Protein AF-A0A2M7RW91-F1 (afdb_monomer)

Sequence (186 aa):
QCGAMRGHGAVNSRYAVETMIDRFAEKLNMDPCELRFKNFIDENTLTVGQYRVTSNGSVESLKKVMELSDWKNKYKKLPEGHGIGVACGFFISGSALPIHWNEYPQSVVHLKVDLDGRVLVTSGASDIGQGSDTMLAIIVAEVLGLSLDNIFVVAADTTLTPIDLGSYSSRVAFMAGNAAKMAAEN

Structure (mmCIF, N/CA/C/O backbone):
data_AF-A0A2M7RW91-F1
#
_entry.id   AF-A0A2M7RW91-F1
#
loop_
_atom_site.group_PDB
_atom_site.id
_atom_site.type_symbol
_atom_site.label_atom_id
_atom_site.label_alt_id
_atom_site.label_comp_id
_atom_site.label_asym_id
_atom_site.label_entity_id
_atom_site.label_seq_id
_atom_site.pdbx_PDB_ins_code
_atom_site.Cartn_x
_atom_site.Cartn_y
_atom_site.Cartn_z
_atom_site.occupancy
_atom_site.B_iso_or_equiv
_atom_site.auth_seq_id
_atom_site.auth_comp_id
_atom_site.auth_asym_id
_atom_site.auth_atom_id
_atom_site.pdbx_PDB_model_num
ATOM 1 N N . GLN A 1 1 ? 0.004 -27.628 6.906 1.00 47.56 1 GLN A N 1
ATOM 2 C CA . GLN A 1 1 ? 1.135 -26.858 6.345 1.00 47.56 1 GLN A CA 1
ATOM 3 C C . GLN A 1 1 ? 0.745 -25.385 6.415 1.00 47.56 1 GLN A C 1
ATOM 5 O O . GLN A 1 1 ? -0.387 -25.081 6.065 1.00 47.56 1 GLN A O 1
ATOM 10 N N . CYS A 1 2 ? 1.598 -24.510 6.950 1.00 90.75 2 CYS A N 1
ATOM 11 C CA . CYS A 1 2 ? 1.341 -23.062 7.039 1.00 90.75 2 CYS A CA 1
ATOM 12 C C . CYS A 1 2 ? 2.167 -22.318 5.977 1.00 90.75 2 CYS A C 1
ATOM 14 O O . CYS A 1 2 ? 3.147 -22.870 5.481 1.00 90.75 2 CYS A O 1
ATOM 16 N N . GLY A 1 3 ? 1.794 -21.078 5.644 1.00 95.00 3 GLY A N 1
ATOM 17 C CA . GLY A 1 3 ? 2.482 -20.273 4.631 1.00 95.00 3 GLY A CA 1
ATOM 18 C C . GLY A 1 3 ? 2.129 -18.785 4.696 1.00 95.00 3 GLY A C 1
ATOM 19 O O . GLY A 1 3 ? 1.623 -18.295 5.710 1.00 95.00 3 GLY A O 1
ATOM 20 N N . ALA A 1 4 ? 2.404 -18.060 3.611 1.00 94.75 4 ALA A N 1
ATOM 21 C CA . ALA A 1 4 ? 2.037 -16.656 3.494 1.00 94.75 4 ALA A CA 1
ATOM 22 C C . ALA A 1 4 ? 0.560 -16.468 3.123 1.00 94.75 4 ALA A C 1
ATOM 24 O O . ALA A 1 4 ? 0.057 -17.081 2.189 1.00 94.75 4 ALA A O 1
ATOM 25 N N . MET A 1 5 ? -0.122 -15.589 3.859 1.00 96.50 5 MET A N 1
ATOM 26 C CA . MET A 1 5 ? -1.489 -15.135 3.596 1.00 96.50 5 MET A CA 1
ATOM 27 C C . MET A 1 5 ? -1.543 -13.626 3.860 1.00 96.50 5 MET A C 1
ATOM 29 O O . MET A 1 5 ? -0.729 -13.113 4.631 1.00 96.50 5 MET A O 1
ATOM 33 N N . ARG A 1 6 ? -2.456 -12.904 3.198 1.00 97.00 6 ARG A N 1
ATOM 34 C CA . ARG A 1 6 ? -2.553 -11.435 3.258 1.00 97.00 6 ARG A CA 1
ATOM 35 C C . ARG A 1 6 ? -2.549 -10.930 4.712 1.00 97.00 6 ARG A C 1
ATOM 37 O O . ARG A 1 6 ? -3.376 -11.351 5.511 1.00 97.00 6 ARG A O 1
ATOM 44 N N . GLY A 1 7 ? -1.609 -10.034 5.036 1.00 95.62 7 GLY A N 1
ATOM 45 C CA . GLY A 1 7 ? -1.327 -9.608 6.418 1.00 95.62 7 GLY A CA 1
ATOM 46 C C . GLY A 1 7 ? -0.374 -10.544 7.177 1.00 95.62 7 GLY A C 1
ATOM 47 O O . GLY A 1 7 ? -0.490 -10.689 8.393 1.00 95.62 7 GLY A O 1
ATOM 48 N N . HIS A 1 8 ? 0.535 -11.206 6.455 1.00 95.81 8 HIS A N 1
ATOM 49 C CA . HIS A 1 8 ? 1.375 -12.313 6.916 1.00 95.81 8 HIS A CA 1
ATOM 50 C C . HIS A 1 8 ? 1.907 -12.146 8.348 1.00 95.81 8 HIS A C 1
ATOM 52 O O . HIS A 1 8 ? 2.668 -11.228 8.638 1.00 95.81 8 HIS A O 1
ATOM 58 N N . GLY A 1 9 ? 1.468 -13.032 9.249 1.00 94.12 9 GLY A N 1
ATOM 59 C CA . GLY A 1 9 ? 1.878 -13.066 10.660 1.00 94.12 9 GLY A CA 1
ATOM 60 C C . GLY A 1 9 ? 1.305 -11.956 11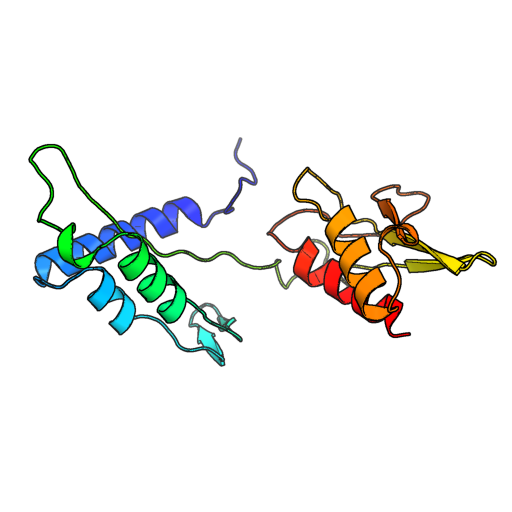.555 1.00 94.12 9 GLY A C 1
ATOM 61 O O . GLY A 1 9 ? 1.320 -12.099 12.775 1.00 94.12 9 GLY A O 1
ATOM 62 N N . ALA A 1 10 ? 0.757 -10.882 10.985 1.00 95.00 10 ALA A N 1
ATOM 63 C CA . ALA A 1 10 ? 0.317 -9.701 11.727 1.00 95.00 10 ALA A CA 1
ATOM 64 C C . ALA A 1 10 ? -1.178 -9.705 12.087 1.00 95.00 10 ALA A C 1
ATOM 66 O O . ALA A 1 10 ? -1.572 -9.040 13.042 1.00 95.00 10 ALA A O 1
ATOM 67 N N . VAL A 1 11 ? -2.023 -10.437 11.350 1.00 97.25 11 VAL A N 1
ATOM 68 C CA . VAL A 1 11 ? -3.490 -10.363 11.524 1.00 97.25 11 VAL A CA 1
ATOM 69 C C . VAL A 1 11 ? -3.930 -10.799 12.924 1.00 97.25 11 VAL A C 1
ATOM 71 O O . VAL A 1 11 ? -4.627 -10.058 13.614 1.00 97.25 11 VAL A O 1
ATOM 74 N N . ASN A 1 12 ? -3.497 -11.981 13.370 1.00 96.50 12 ASN A N 1
ATOM 75 C CA . ASN A 1 12 ? -3.964 -12.562 14.632 1.00 96.50 12 ASN A CA 1
ATOM 76 C C . ASN A 1 12 ? -3.479 -11.766 15.850 1.00 96.50 12 ASN A C 1
ATOM 78 O O . ASN A 1 12 ? -4.238 -11.539 16.792 1.00 96.50 12 ASN A O 1
ATOM 82 N N . SER A 1 13 ? -2.223 -11.313 15.825 1.00 96.06 13 SER A N 1
ATOM 83 C CA . SER A 1 13 ? -1.660 -10.482 16.890 1.00 96.06 13 SER A CA 1
ATOM 84 C C . SER A 1 13 ? -2.327 -9.110 16.929 1.00 96.06 13 SER A C 1
ATOM 86 O O . SER A 1 13 ? -2.680 -8.638 18.009 1.00 96.06 13 SER A O 1
ATOM 88 N N . ARG A 1 14 ? -2.591 -8.499 15.766 1.00 97.31 14 ARG A N 1
ATOM 89 C CA . ARG A 1 14 ? -3.322 -7.232 15.697 1.00 97.31 14 ARG A CA 1
ATOM 90 C C . ARG A 1 14 ? -4.747 -7.363 16.232 1.00 97.31 14 ARG A C 1
ATOM 92 O O . ARG A 1 14 ? -5.153 -6.524 17.028 1.00 97.31 14 ARG A O 1
ATOM 99 N N . TYR A 1 15 ? -5.473 -8.419 15.866 1.00 97.81 15 TYR A N 1
ATOM 100 C CA . TYR A 1 15 ? -6.808 -8.694 16.408 1.00 97.81 15 TYR A CA 1
ATOM 101 C C . TYR A 1 15 ? -6.802 -8.769 17.942 1.00 97.81 15 TYR A C 1
ATOM 103 O O . TYR A 1 15 ? -7.620 -8.122 18.602 1.00 97.81 15 TYR A O 1
ATOM 111 N N . ALA A 1 16 ? -5.854 -9.518 18.514 1.00 98.00 16 ALA A N 1
ATOM 112 C CA . ALA A 1 16 ? -5.733 -9.650 19.961 1.00 98.00 16 ALA A CA 1
ATOM 113 C C . ALA A 1 16 ? -5.455 -8.295 20.637 1.00 98.00 16 ALA A C 1
ATOM 115 O O . ALA A 1 16 ? -6.104 -7.960 21.626 1.00 98.00 16 ALA A O 1
ATOM 116 N N . VAL A 1 17 ? -4.533 -7.498 20.084 1.00 97.12 17 VAL A N 1
ATOM 117 C CA . VAL A 1 17 ? -4.191 -6.166 20.611 1.00 97.12 17 VAL A CA 1
ATOM 118 C C . VAL A 1 17 ? -5.376 -5.204 20.539 1.00 97.12 17 VAL A C 1
ATOM 120 O O . VAL A 1 17 ? -5.714 -4.602 21.555 1.00 97.12 17 VAL A O 1
ATOM 123 N N . GLU A 1 18 ? -6.048 -5.085 19.393 1.00 98.06 18 GLU A N 1
ATOM 124 C CA . GLU A 1 18 ? -7.182 -4.158 19.240 1.00 98.06 18 GLU A CA 1
ATOM 125 C C . GLU A 1 18 ? -8.355 -4.532 20.155 1.00 98.06 18 GLU A C 1
ATOM 127 O O . GLU A 1 18 ? -8.952 -3.659 20.781 1.00 98.06 18 GLU A O 1
ATOM 132 N N . THR A 1 19 ? -8.619 -5.831 20.334 1.00 98.00 19 THR A N 1
ATOM 133 C CA . THR A 1 19 ? -9.647 -6.301 21.277 1.00 98.00 19 THR A CA 1
ATOM 134 C C . THR A 1 19 ? -9.301 -5.929 22.723 1.00 98.00 19 THR A C 1
ATOM 136 O O . THR A 1 19 ? -10.182 -5.589 23.513 1.00 98.00 19 THR A O 1
ATOM 139 N N . MET A 1 20 ? -8.019 -5.991 23.105 1.00 98.00 20 MET A N 1
ATOM 140 C CA . MET A 1 20 ? -7.580 -5.563 24.437 1.00 98.00 20 MET A CA 1
ATOM 141 C C . MET A 1 20 ? -7.718 -4.052 24.628 1.00 98.00 20 MET A C 1
ATOM 143 O O . MET A 1 20 ? -8.164 -3.631 25.693 1.00 98.00 20 MET A O 1
ATOM 147 N N . ILE A 1 21 ? -7.389 -3.249 23.611 1.00 97.94 21 ILE A N 1
ATOM 148 C CA . ILE A 1 21 ? -7.566 -1.789 23.643 1.00 97.94 21 ILE A CA 1
ATOM 149 C C . ILE A 1 21 ? -9.031 -1.437 23.919 1.00 97.94 21 ILE A C 1
ATOM 151 O O . ILE A 1 21 ? -9.300 -0.642 24.818 1.00 97.94 21 ILE A O 1
ATOM 155 N N . ASP A 1 22 ? -9.979 -2.076 23.233 1.00 97.81 22 ASP A N 1
ATOM 156 C CA . ASP A 1 22 ? -11.407 -1.816 23.450 1.00 97.81 22 ASP A CA 1
ATOM 157 C C . ASP A 1 22 ? -11.861 -2.220 24.864 1.00 97.81 22 ASP A C 1
ATOM 159 O O . ASP A 1 22 ? -12.576 -1.468 25.530 1.00 97.81 22 ASP A O 1
ATOM 163 N N . ARG A 1 23 ? -11.372 -3.355 25.386 1.00 98.12 23 ARG A N 1
ATOM 164 C CA . ARG A 1 23 ? -11.632 -3.774 26.778 1.00 98.12 23 ARG A CA 1
ATOM 165 C C . ARG A 1 23 ? -11.058 -2.794 27.802 1.00 98.12 23 ARG A C 1
ATOM 167 O O . ARG A 1 23 ? -11.647 -2.603 28.867 1.00 98.12 23 ARG A O 1
ATOM 174 N N . PHE A 1 24 ? -9.905 -2.189 27.523 1.00 98.19 24 PHE A N 1
ATOM 175 C CA . PHE A 1 24 ? -9.343 -1.152 28.386 1.00 98.19 24 PHE A CA 1
ATOM 176 C C . PHE A 1 24 ? -10.162 0.133 28.322 1.00 98.19 24 PHE A C 1
ATOM 178 O O . PHE A 1 24 ? -10.449 0.701 29.372 1.00 98.19 24 PHE A O 1
ATOM 185 N N . ALA A 1 25 ? -10.593 0.555 27.131 1.00 98.12 25 ALA A N 1
ATOM 186 C CA . ALA A 1 25 ? -11.463 1.715 26.970 1.00 98.12 25 ALA A CA 1
ATOM 187 C C . ALA A 1 25 ? -12.765 1.557 27.773 1.00 98.12 25 ALA A C 1
ATOM 189 O O . ALA A 1 25 ? -13.153 2.468 28.502 1.00 98.12 25 ALA A O 1
ATOM 190 N N . GLU A 1 26 ? -13.383 0.372 27.736 1.00 96.81 26 GLU A N 1
ATOM 191 C CA . GLU A 1 26 ? -14.574 0.062 28.531 1.00 96.81 26 GLU A CA 1
ATOM 192 C C . GLU A 1 26 ? -14.315 0.166 30.041 1.00 96.81 26 GLU A C 1
ATOM 194 O O . GLU A 1 26 ? -15.038 0.877 30.738 1.00 96.81 26 GLU A O 1
ATOM 199 N N . LYS A 1 27 ? -13.254 -0.480 30.546 1.00 98.06 27 LYS A N 1
ATOM 200 C CA . LYS A 1 27 ? -12.892 -0.430 31.974 1.00 98.06 27 LYS A CA 1
ATOM 201 C C . LYS A 1 27 ? -12.551 0.977 32.463 1.00 98.06 27 LYS A C 1
ATOM 203 O O . LYS A 1 27 ? -12.778 1.284 33.628 1.00 98.06 27 LYS A O 1
ATOM 208 N N . LEU A 1 28 ? -11.997 1.814 31.588 1.00 98.00 28 LEU A N 1
ATOM 209 C CA . LEU A 1 28 ? -11.662 3.209 31.872 1.00 98.00 28 LEU A CA 1
ATOM 210 C C . LEU A 1 28 ? -12.842 4.168 31.649 1.00 98.00 28 LEU A C 1
ATOM 212 O O . LEU A 1 28 ? -12.685 5.365 31.878 1.00 98.00 28 LEU A O 1
ATOM 216 N N . ASN A 1 29 ? -13.997 3.670 31.192 1.00 96.81 29 ASN A N 1
ATOM 217 C CA . ASN A 1 29 ? -15.137 4.475 30.752 1.00 96.81 29 ASN A CA 1
ATOM 218 C C . ASN A 1 29 ? -14.735 5.585 29.753 1.00 96.81 29 ASN A C 1
ATOM 220 O O . ASN A 1 29 ? -15.179 6.728 29.851 1.00 96.81 29 ASN A O 1
ATOM 224 N N . MET A 1 30 ? -13.861 5.238 28.807 1.00 97.56 30 MET A N 1
ATOM 225 C CA . MET A 1 30 ? -13.335 6.117 27.761 1.00 97.56 30 MET A CA 1
ATOM 226 C C . MET A 1 30 ? -13.861 5.674 26.394 1.00 97.56 30 MET A C 1
ATOM 228 O O . MET A 1 30 ? -14.102 4.486 26.162 1.00 97.56 30 MET A O 1
ATOM 232 N N . ASP A 1 31 ? -14.031 6.615 25.466 1.00 98.00 31 ASP A N 1
ATOM 233 C CA . ASP A 1 31 ? -14.305 6.263 24.075 1.00 98.00 31 ASP A CA 1
ATOM 234 C C . ASP A 1 31 ? -13.084 5.519 23.473 1.00 98.00 31 ASP A C 1
ATOM 236 O O . ASP A 1 31 ? -11.937 5.941 23.662 1.00 98.00 31 ASP A O 1
ATOM 240 N N . PRO A 1 32 ? -13.277 4.391 22.766 1.00 98.06 32 PRO A N 1
ATOM 241 C CA . PRO A 1 32 ? -12.169 3.597 22.237 1.00 98.06 32 PRO A CA 1
ATOM 242 C C . PRO A 1 32 ? -11.379 4.323 21.135 1.00 98.06 32 PRO A C 1
ATOM 244 O O . PRO A 1 32 ? -10.203 4.011 20.928 1.00 98.06 32 PRO A O 1
ATOM 247 N N . CYS A 1 33 ? -11.968 5.306 20.447 1.00 98.31 33 CYS A N 1
ATOM 248 C CA . CYS A 1 33 ? -11.240 6.194 19.542 1.00 98.31 33 CYS A CA 1
ATOM 249 C C . CYS A 1 33 ? -10.378 7.186 20.330 1.00 98.31 33 CYS A C 1
ATOM 251 O O . CYS A 1 33 ? -9.222 7.401 19.973 1.00 98.31 33 CYS A O 1
ATOM 253 N N . GLU A 1 34 ? -10.894 7.750 21.428 1.00 97.88 34 GLU A N 1
ATOM 254 C CA . GLU A 1 34 ? -10.114 8.633 22.312 1.00 97.88 34 GLU A CA 1
ATOM 255 C C . GLU A 1 34 ? -8.892 7.926 22.898 1.00 97.88 34 GLU A C 1
ATOM 257 O O . GLU A 1 34 ? -7.799 8.497 22.915 1.00 97.88 34 GLU A O 1
ATOM 262 N N . LEU A 1 35 ? -9.045 6.667 23.322 1.00 98.12 35 LEU A N 1
ATOM 263 C CA . LEU A 1 35 ? -7.916 5.882 23.811 1.00 98.12 35 LEU A CA 1
ATOM 264 C C . LEU A 1 35 ? -6.852 5.686 22.720 1.00 98.12 35 LEU A C 1
ATOM 266 O O . LEU A 1 35 ? -5.662 5.802 23.006 1.00 98.12 35 LEU A O 1
ATOM 270 N N . ARG A 1 36 ? -7.254 5.451 21.465 1.00 97.94 36 ARG A N 1
ATOM 271 C CA . ARG A 1 36 ? -6.322 5.345 20.331 1.00 97.94 36 ARG A CA 1
ATOM 272 C C . ARG A 1 36 ? -5.628 6.670 20.029 1.00 97.94 36 ARG A C 1
ATOM 274 O O . ARG A 1 36 ? -4.410 6.676 19.896 1.00 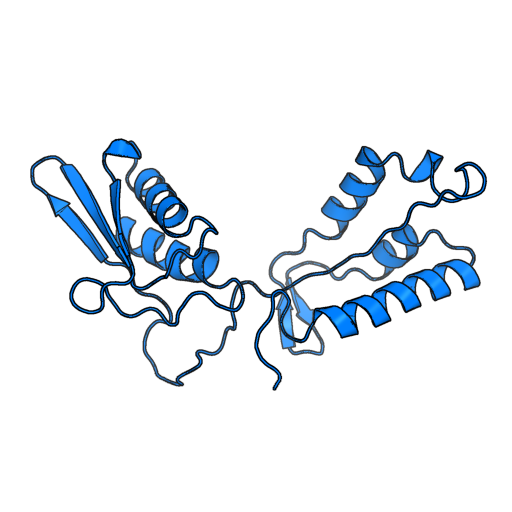97.94 36 ARG A O 1
ATOM 281 N N . PHE A 1 37 ? -6.351 7.794 20.024 1.00 98.00 37 PHE A N 1
ATOM 282 C CA . PHE A 1 37 ? -5.745 9.117 19.826 1.00 98.00 37 PHE A CA 1
ATOM 283 C C . PHE A 1 37 ? -4.667 9.437 20.865 1.00 98.00 37 PHE A C 1
ATOM 285 O O . PHE A 1 37 ? -3.663 10.048 20.520 1.00 98.00 37 PHE A O 1
ATOM 292 N N . LYS A 1 38 ? -4.835 8.986 22.113 1.00 97.00 38 LYS A N 1
ATOM 293 C CA . LYS A 1 38 ? -3.825 9.158 23.171 1.00 97.00 38 LYS A CA 1
ATOM 294 C C . LYS A 1 38 ? -2.578 8.282 23.005 1.00 97.00 38 LYS A C 1
ATOM 296 O O . LYS A 1 38 ? -1.599 8.523 23.701 1.00 97.00 38 LYS A O 1
ATOM 301 N N . ASN A 1 39 ? -2.624 7.255 22.155 1.00 96.19 39 ASN A N 1
ATOM 302 C CA . ASN A 1 39 ? -1.569 6.243 22.021 1.00 96.19 39 ASN A CA 1
ATOM 303 C C . ASN A 1 39 ? -0.976 6.145 20.609 1.00 96.19 39 ASN A C 1
ATOM 305 O O . ASN A 1 39 ? -0.059 5.350 20.391 1.00 96.19 39 ASN A O 1
ATOM 309 N N . PHE A 1 40 ? -1.487 6.901 19.636 1.00 96.25 40 PHE A N 1
ATOM 310 C CA . PHE A 1 40 ? -0.836 6.986 18.336 1.00 96.25 40 PHE A CA 1
ATOM 311 C C . PHE A 1 40 ? 0.534 7.649 18.465 1.00 96.25 40 PHE A C 1
ATOM 313 O O . PHE A 1 40 ? 0.737 8.548 19.275 1.00 96.25 40 PHE A O 1
ATOM 320 N N . ILE A 1 41 ? 1.469 7.160 17.655 1.00 95.38 41 ILE A N 1
ATOM 321 C CA . ILE A 1 41 ? 2.796 7.751 17.501 1.00 95.38 41 ILE A CA 1
ATOM 322 C C . ILE A 1 41 ? 2.769 8.784 16.381 1.00 95.38 41 ILE A C 1
ATOM 324 O O . ILE A 1 41 ? 1.997 8.644 15.430 1.00 95.38 41 ILE A O 1
ATOM 328 N N . ASP A 1 42 ? 3.657 9.762 16.452 1.00 95.06 42 ASP A N 1
ATOM 329 C CA . ASP A 1 42 ? 3.832 10.732 15.379 1.00 95.06 42 ASP A CA 1
ATOM 330 C C . ASP A 1 42 ? 4.627 10.137 14.206 1.00 95.06 42 ASP A C 1
ATOM 332 O O . ASP A 1 42 ? 5.258 9.074 14.299 1.00 95.06 42 ASP A O 1
ATOM 336 N N . GLU A 1 43 ? 4.606 10.834 13.074 1.00 95.06 43 GLU A N 1
ATOM 337 C CA . GLU A 1 43 ? 5.562 10.594 11.996 1.00 95.06 43 GLU A CA 1
ATOM 338 C C . GLU A 1 43 ? 7.009 10.840 12.453 1.00 95.06 43 GLU A C 1
ATOM 340 O O . GLU A 1 43 ? 7.271 11.448 13.487 1.00 95.06 43 GLU A O 1
ATOM 345 N N . ASN A 1 44 ? 7.972 10.347 11.676 1.00 96.44 44 ASN A N 1
ATOM 346 C CA . ASN A 1 44 ? 9.404 10.421 11.984 1.00 96.44 44 ASN A CA 1
ATOM 347 C C . ASN A 1 44 ? 9.799 9.767 13.327 1.00 96.44 44 ASN A C 1
ATOM 349 O O . ASN A 1 44 ? 10.822 10.105 13.922 1.00 96.44 44 ASN A O 1
ATOM 353 N N . THR A 1 45 ? 9.025 8.772 13.770 1.00 96.94 45 THR A N 1
ATOM 354 C CA . THR A 1 45 ? 9.272 8.001 14.995 1.00 96.94 45 THR A CA 1
ATOM 355 C C . THR A 1 45 ? 10.076 6.731 14.706 1.00 96.94 45 THR A C 1
ATOM 357 O O . THR A 1 45 ? 9.743 5.948 13.811 1.00 96.94 45 THR A O 1
ATOM 360 N N . LEU A 1 46 ? 11.100 6.466 15.523 1.00 96.75 46 LEU A N 1
ATOM 361 C CA . LEU A 1 46 ? 11.741 5.153 15.616 1.00 96.75 46 LEU A CA 1
ATOM 362 C C . LEU A 1 46 ? 11.047 4.329 16.704 1.00 96.75 46 LEU A C 1
ATOM 364 O O . LEU A 1 46 ? 11.093 4.665 17.885 1.00 96.75 46 LEU A O 1
ATOM 368 N N . THR A 1 47 ? 10.385 3.246 16.307 1.00 95.50 47 THR A N 1
ATOM 369 C CA . THR A 1 47 ? 9.689 2.366 17.257 1.00 95.50 47 THR A CA 1
ATOM 370 C C . THR A 1 47 ? 10.671 1.485 18.033 1.00 95.50 47 THR A C 1
ATOM 372 O O . THR A 1 47 ? 11.781 1.216 17.578 1.00 95.50 47 THR A O 1
ATOM 375 N N . VAL A 1 48 ? 10.231 0.933 19.168 1.00 94.94 48 VAL A N 1
ATOM 376 C CA . VAL A 1 48 ? 11.004 -0.068 19.933 1.00 94.94 48 VAL A CA 1
ATOM 377 C C . VAL A 1 48 ? 11.372 -1.284 19.068 1.00 94.94 48 VAL A C 1
ATOM 379 O O . VAL A 1 48 ? 12.454 -1.846 19.212 1.00 94.94 48 VAL A O 1
ATOM 382 N N . GLY A 1 49 ? 10.505 -1.644 18.114 1.00 90.56 49 GLY A N 1
ATOM 383 C CA . GLY A 1 49 ? 10.749 -2.693 17.119 1.00 90.56 49 GLY A CA 1
ATOM 384 C C . GLY A 1 49 ? 11.669 -2.282 15.964 1.00 90.56 49 GLY A C 1
ATOM 385 O O . GLY A 1 49 ? 11.720 -2.995 14.970 1.00 90.56 49 GLY A O 1
ATOM 386 N N . GLN A 1 50 ? 12.355 -1.139 16.066 1.00 93.75 50 GLN A N 1
ATOM 387 C CA . GLN A 1 50 ? 13.295 -0.598 15.076 1.00 93.75 50 GLN A CA 1
ATOM 388 C C . GLN A 1 50 ? 12.678 -0.240 13.713 1.00 93.75 50 GLN A C 1
ATOM 390 O O . GLN A 1 50 ? 13.395 0.027 12.750 1.00 93.75 50 GLN A O 1
ATOM 395 N N . TYR A 1 51 ? 11.348 -0.155 13.616 1.00 92.88 51 TYR A N 1
ATOM 396 C CA . TYR A 1 51 ? 10.707 0.459 12.453 1.00 92.88 51 TYR A CA 1
ATOM 397 C C . TYR A 1 51 ? 10.903 1.970 12.490 1.00 92.88 51 TYR A C 1
ATOM 399 O O . TYR A 1 51 ? 10.508 2.616 13.464 1.00 92.88 51 TYR A O 1
ATOM 407 N N . ARG A 1 52 ? 11.457 2.519 11.406 1.00 95.56 52 ARG A N 1
ATOM 408 C CA . ARG A 1 52 ? 11.477 3.957 11.137 1.00 95.56 52 ARG A CA 1
ATOM 409 C C . ARG A 1 52 ? 10.187 4.350 10.425 1.00 95.56 52 ARG A C 1
ATOM 411 O O . ARG A 1 52 ? 10.046 4.124 9.225 1.00 95.56 52 ARG A O 1
ATOM 418 N N . VAL A 1 53 ? 9.255 4.928 11.169 1.00 96.50 53 VAL A N 1
ATOM 419 C CA . VAL A 1 53 ? 8.007 5.468 10.629 1.00 96.50 53 VAL A CA 1
ATOM 420 C C . VAL A 1 53 ? 8.297 6.864 10.107 1.00 96.50 53 VAL A C 1
ATOM 422 O O . VAL A 1 53 ? 8.618 7.742 10.892 1.00 96.50 53 VAL A O 1
ATOM 425 N N . THR A 1 54 ? 8.221 7.078 8.796 1.00 96.56 54 THR A N 1
ATOM 426 C CA . THR A 1 54 ? 8.483 8.393 8.173 1.00 96.56 54 THR A CA 1
ATOM 427 C C . THR A 1 54 ? 7.212 9.191 7.902 1.00 96.56 54 THR A C 1
ATOM 429 O O . THR A 1 54 ? 7.279 10.395 7.713 1.00 96.56 54 THR A O 1
ATOM 432 N N . SER A 1 55 ? 6.057 8.531 7.881 1.00 96.81 55 SER A N 1
ATOM 433 C CA . SER A 1 55 ? 4.744 9.152 7.718 1.00 96.81 55 SER A CA 1
ATOM 434 C C . SER A 1 55 ? 3.707 8.352 8.501 1.00 96.81 55 SER A C 1
ATOM 436 O O . SER A 1 55 ? 3.809 7.126 8.606 1.00 96.81 55 SER A O 1
ATOM 438 N N . ASN A 1 56 ? 2.719 9.035 9.081 1.00 97.06 56 ASN A N 1
ATOM 439 C CA . ASN A 1 56 ? 1.646 8.381 9.823 1.00 97.06 56 ASN A CA 1
ATOM 440 C C . ASN A 1 56 ? 0.323 9.149 9.700 1.00 97.06 56 ASN A C 1
ATOM 442 O O . ASN A 1 56 ? 0.158 10.192 10.314 1.00 97.06 56 ASN A O 1
ATOM 446 N N . GLY A 1 57 ? -0.634 8.590 8.954 1.00 97.06 57 GLY A N 1
ATOM 447 C CA . GLY A 1 57 ? -1.976 9.164 8.778 1.00 97.06 57 GLY A CA 1
ATOM 448 C C . GLY A 1 57 ? -3.045 8.592 9.718 1.00 97.06 57 GLY A C 1
ATOM 449 O O . GLY A 1 57 ? -4.233 8.627 9.386 1.00 97.06 57 GLY A O 1
ATOM 450 N N . SER A 1 58 ? -2.659 7.948 10.829 1.00 97.38 58 SER A N 1
ATOM 451 C CA . SER A 1 58 ? -3.603 7.217 11.697 1.00 97.38 58 SER A CA 1
ATOM 452 C C . SER A 1 58 ? -4.633 8.137 12.356 1.00 97.38 58 SER A C 1
ATOM 454 O O . SER A 1 58 ? -5.804 7.769 12.471 1.00 97.38 58 SER A O 1
ATOM 456 N N . VAL A 1 59 ? -4.222 9.344 12.761 1.00 97.62 59 VAL A N 1
ATOM 457 C CA . VAL A 1 59 ? -5.106 10.329 13.400 1.00 97.62 59 VAL A CA 1
ATOM 458 C C . VAL A 1 59 ? -6.157 10.819 12.405 1.00 97.62 59 VAL A C 1
ATOM 460 O O . VAL A 1 59 ? -7.350 10.819 12.710 1.00 97.62 59 VAL A O 1
ATOM 463 N N . GLU A 1 60 ? -5.729 11.203 11.207 1.00 97.94 60 GLU A N 1
ATOM 464 C CA . GLU A 1 60 ? -6.572 11.687 10.114 1.00 97.94 60 GLU A CA 1
ATOM 465 C C . GLU A 1 60 ? -7.552 10.599 9.678 1.00 97.94 60 GLU A C 1
ATOM 467 O O . GLU A 1 60 ? -8.752 10.852 9.558 1.00 97.94 60 GLU A O 1
ATOM 472 N N . SER A 1 61 ? -7.057 9.368 9.520 1.00 98.06 61 SER A N 1
ATOM 473 C CA . SER A 1 61 ? -7.864 8.210 9.131 1.00 98.06 61 SER A CA 1
ATOM 474 C C . SER A 1 61 ? -8.951 7.915 10.161 1.00 98.06 61 SER A C 1
ATOM 476 O O . SER A 1 61 ? -10.118 7.767 9.798 1.00 98.06 61 SER A O 1
ATOM 478 N N . LEU A 1 62 ? -8.605 7.884 11.454 1.00 98.50 62 LEU A N 1
ATOM 479 C CA . LEU A 1 62 ? -9.579 7.614 12.510 1.00 98.50 62 LEU A CA 1
ATOM 480 C C . LEU A 1 62 ? -10.609 8.744 12.629 1.00 98.50 62 LEU A C 1
ATOM 482 O O . LEU A 1 62 ? -11.804 8.465 12.706 1.00 98.50 62 LEU A O 1
ATOM 486 N N . LYS A 1 63 ? -10.181 10.014 12.557 1.00 98.50 63 LYS A N 1
ATOM 487 C CA . LYS A 1 63 ? -11.104 11.162 12.505 1.00 98.50 63 LYS A CA 1
ATOM 488 C C . LYS A 1 63 ? -12.083 11.031 11.339 1.00 98.50 63 LYS A C 1
ATOM 490 O O . LYS A 1 63 ? -13.284 11.217 11.537 1.00 98.50 63 LYS A O 1
ATOM 495 N N . LYS A 1 64 ? -11.595 10.663 10.148 1.00 98.56 64 LYS A N 1
ATOM 496 C CA . LYS A 1 64 ? -12.445 10.536 8.961 1.00 98.56 64 LYS A CA 1
ATOM 497 C C . LYS A 1 64 ? -13.431 9.377 9.071 1.00 98.56 64 LYS A C 1
ATOM 499 O O . LYS A 1 64 ? -14.595 9.538 8.716 1.00 98.56 64 LYS A O 1
ATOM 504 N N . VAL A 1 65 ? -13.003 8.235 9.609 1.00 98.12 65 VAL A N 1
ATOM 505 C CA . VAL A 1 65 ? -13.895 7.097 9.878 1.00 98.12 65 VAL A CA 1
ATOM 506 C C . VAL A 1 65 ? -14.968 7.474 10.897 1.00 98.12 65 VAL A C 1
ATOM 508 O O . VAL A 1 65 ? -16.137 7.159 10.680 1.00 98.12 65 VAL A O 1
ATOM 511 N N . MET A 1 66 ? -14.618 8.182 11.974 1.00 98.44 66 MET A N 1
ATOM 512 C CA . MET A 1 66 ? -15.595 8.633 12.972 1.00 98.44 66 MET A CA 1
ATOM 513 C C . MET A 1 66 ? -16.654 9.566 12.372 1.00 98.44 66 MET A C 1
ATOM 515 O O . MET A 1 66 ? -17.831 9.440 12.706 1.00 98.44 66 MET A O 1
ATOM 519 N N . GLU A 1 67 ? -16.246 10.480 11.489 1.00 98.44 67 GLU A N 1
ATOM 520 C CA . GLU A 1 67 ? -17.143 11.383 10.759 1.00 98.44 67 GLU A CA 1
ATOM 521 C C . GLU A 1 67 ? -18.072 10.603 9.816 1.00 98.44 67 GLU A C 1
ATOM 523 O O . GLU A 1 67 ? -19.290 10.661 9.964 1.00 98.44 67 GLU A O 1
ATOM 528 N N . LEU A 1 68 ? -17.508 9.825 8.884 1.00 98.44 68 LEU A N 1
ATOM 529 C CA . LEU A 1 68 ? -18.270 9.126 7.841 1.00 98.44 68 LEU A CA 1
ATOM 530 C C . LEU A 1 68 ? -19.194 8.038 8.395 1.00 98.44 68 LEU A C 1
ATOM 532 O O . LEU A 1 68 ? -20.244 7.758 7.819 1.00 98.44 68 LEU A O 1
ATOM 536 N N . SER A 1 69 ? -18.807 7.408 9.504 1.00 98.19 69 SER A N 1
ATOM 537 C CA . SER A 1 69 ? -19.633 6.392 10.158 1.00 98.19 69 SER A CA 1
ATOM 538 C C . SER A 1 69 ? -20.695 6.980 11.084 1.00 98.19 69 SER A C 1
ATOM 540 O O . SER A 1 69 ? -21.559 6.222 11.526 1.00 98.19 69 SER A O 1
ATOM 542 N N . ASP A 1 70 ? -20.677 8.292 11.351 1.00 98.06 70 ASP A N 1
ATOM 543 C CA . ASP A 1 70 ? -21.498 8.947 12.376 1.00 98.06 70 ASP A CA 1
ATOM 544 C C . ASP A 1 70 ? -21.289 8.322 13.774 1.00 98.06 70 ASP A C 1
ATOM 546 O O . ASP A 1 70 ? -22.217 8.050 14.541 1.00 98.06 70 ASP A O 1
ATOM 550 N N . TRP A 1 71 ? -20.020 8.048 14.102 1.00 98.38 71 TRP A N 1
ATOM 551 C CA . TRP A 1 71 ? -19.613 7.308 15.299 1.00 98.38 71 TRP A CA 1
ATOM 552 C C . TRP A 1 71 ? -20.211 7.889 16.580 1.00 98.38 71 TRP A C 1
ATOM 554 O O . TRP A 1 71 ? -20.783 7.161 17.388 1.00 98.38 71 TRP A O 1
ATOM 564 N N . LYS A 1 72 ? -20.139 9.215 16.752 1.00 96.75 72 LYS A N 1
ATOM 565 C CA . LYS A 1 72 ? -20.589 9.901 17.976 1.00 96.75 72 LYS A CA 1
ATOM 566 C C . LYS A 1 72 ? -22.078 9.701 18.269 1.00 96.75 72 LYS A C 1
ATOM 568 O O . LYS A 1 72 ? -22.476 9.720 19.438 1.00 96.75 72 LYS A O 1
ATOM 573 N N . ASN A 1 73 ? -22.900 9.522 17.238 1.00 97.62 73 ASN A N 1
ATOM 574 C CA . ASN A 1 73 ? -24.337 9.316 17.394 1.00 97.62 73 ASN A CA 1
ATOM 575 C C . ASN A 1 73 ? -24.731 7.837 17.416 1.00 97.62 73 ASN A C 1
ATOM 577 O O . ASN A 1 73 ? -25.817 7.530 17.895 1.00 97.62 73 ASN A O 1
ATOM 581 N N . LYS A 1 74 ? -23.857 6.921 16.977 1.00 98.12 74 LYS A N 1
ATOM 582 C CA . LYS A 1 74 ? -24.132 5.474 16.945 1.00 98.12 74 LYS A CA 1
ATOM 583 C C . LYS A 1 74 ? -23.485 4.690 18.082 1.00 98.12 74 LYS A C 1
ATOM 585 O O . LYS A 1 74 ? -24.081 3.740 18.587 1.00 98.12 74 LYS A O 1
ATOM 590 N N . TYR A 1 75 ? -22.278 5.052 18.503 1.00 97.38 75 TYR A N 1
ATOM 591 C CA . TYR A 1 75 ? -21.559 4.305 19.530 1.00 97.38 75 TYR A CA 1
ATOM 592 C C . TYR A 1 75 ? -22.352 4.287 20.845 1.00 97.38 75 TYR A C 1
ATOM 594 O O . TYR A 1 75 ? -22.711 5.336 21.379 1.00 97.38 75 TYR A O 1
ATOM 602 N N . LYS A 1 76 ? -22.669 3.075 21.327 1.00 95.25 76 LYS A N 1
ATOM 603 C CA . LYS A 1 76 ? -23.545 2.793 22.487 1.00 95.25 76 LYS A CA 1
ATOM 604 C C . LYS A 1 76 ? -24.974 3.368 22.402 1.00 95.25 76 LYS A C 1
ATOM 606 O O . LYS A 1 76 ? -25.648 3.470 23.421 1.00 95.25 76 LYS A O 1
ATOM 611 N N . LYS A 1 77 ? -25.440 3.741 21.207 1.00 97.56 77 LYS A N 1
ATOM 612 C CA . LYS A 1 77 ? -26.751 4.380 20.968 1.00 97.56 77 LYS A CA 1
ATOM 613 C C . LYS A 1 77 ? -27.603 3.655 19.917 1.00 97.56 77 LYS A C 1
ATOM 615 O O . LYS A 1 77 ? -28.682 4.126 19.572 1.00 97.56 77 LYS A O 1
ATOM 620 N N . LEU A 1 78 ? -27.113 2.536 19.382 1.00 97.62 78 LEU A N 1
ATOM 621 C CA . LEU A 1 78 ? -27.845 1.690 18.438 1.00 97.62 78 LEU A CA 1
ATOM 622 C C . LEU A 1 78 ? -28.913 0.838 19.154 1.00 97.62 78 LEU A C 1
ATOM 624 O O . LEU A 1 78 ? -28.780 0.587 20.354 1.00 97.62 78 LEU A O 1
ATOM 628 N N . PRO A 1 79 ? -29.970 0.400 18.439 1.00 97.75 79 PRO A N 1
ATOM 629 C CA . PRO A 1 79 ? -31.005 -0.459 19.007 1.00 97.75 79 PRO A CA 1
ATOM 630 C C . PRO A 1 79 ? -30.441 -1.809 19.462 1.00 97.75 79 PRO A C 1
ATOM 632 O O . PRO A 1 79 ? -29.368 -2.238 19.033 1.00 97.75 79 PRO A O 1
ATOM 635 N N . GLU A 1 80 ? -31.202 -2.507 20.305 1.00 96.75 80 GLU A N 1
ATOM 636 C CA . GLU A 1 80 ? -30.850 -3.848 20.769 1.00 96.75 80 GLU A CA 1
ATOM 637 C C . GLU A 1 80 ? -30.520 -4.787 19.589 1.00 96.75 80 GLU A C 1
ATOM 639 O O . GLU A 1 80 ? -31.111 -4.710 18.507 1.00 96.75 80 GLU A O 1
ATOM 644 N N . GLY A 1 81 ? -29.504 -5.634 19.774 1.00 97.81 81 GLY A N 1
ATOM 645 C CA . GLY A 1 81 ? -28.985 -6.522 18.730 1.00 97.81 81 GLY A CA 1
ATOM 646 C C . GLY A 1 81 ? -28.035 -5.865 17.720 1.00 97.81 81 GLY A C 1
ATOM 647 O O . GLY A 1 81 ? -27.539 -6.561 16.838 1.00 97.81 81 GLY A O 1
ATOM 648 N N . HIS A 1 82 ? -27.740 -4.565 17.843 1.00 97.88 82 HIS A N 1
ATOM 649 C CA . HIS A 1 82 ? -26.850 -3.844 16.930 1.00 97.88 82 HIS A CA 1
ATOM 650 C C . HIS A 1 82 ? -25.671 -3.201 17.662 1.00 97.88 82 HIS A C 1
ATOM 652 O O . HIS A 1 82 ? -25.794 -2.694 18.775 1.00 97.88 82 HIS A O 1
ATOM 658 N N . GLY A 1 83 ? -24.512 -3.186 17.005 1.00 96.38 83 GLY A N 1
ATOM 659 C CA . GLY A 1 83 ? -23.293 -2.583 17.529 1.00 96.38 83 GLY A CA 1
ATOM 660 C C . GLY A 1 83 ? -22.449 -1.964 16.424 1.00 96.38 83 GLY A C 1
ATOM 661 O O . GLY A 1 83 ? -22.567 -2.318 15.252 1.00 96.38 83 GLY A O 1
ATOM 662 N N . ILE A 1 84 ? -21.587 -1.034 16.818 1.00 97.75 84 ILE A N 1
ATOM 663 C CA . ILE A 1 84 ? -20.545 -0.470 15.966 1.00 97.75 84 ILE A CA 1
ATOM 664 C C . ILE A 1 84 ? -19.218 -0.576 16.716 1.00 97.75 84 ILE A C 1
ATOM 666 O O . ILE A 1 84 ? -19.158 -0.312 17.917 1.00 97.75 84 ILE A O 1
ATOM 670 N N . GLY A 1 85 ? -18.177 -1.007 16.009 1.00 96.81 85 GLY A N 1
ATOM 671 C CA . GLY A 1 85 ? -16.830 -1.177 16.541 1.00 96.81 85 GLY A CA 1
ATOM 672 C C . GLY A 1 85 ? -15.807 -0.498 15.645 1.00 96.81 85 GLY A C 1
ATOM 673 O O . GLY A 1 85 ? -16.090 -0.172 14.492 1.00 96.81 85 GLY A O 1
ATOM 674 N N . VAL A 1 86 ? -14.616 -0.285 16.189 1.00 97.50 86 VAL A N 1
ATOM 675 C CA . VAL A 1 86 ? -13.506 0.347 15.484 1.00 97.50 86 VAL A CA 1
ATOM 676 C C . VAL A 1 86 ? -12.222 -0.398 15.811 1.00 97.50 86 VAL A C 1
ATOM 678 O O . VAL A 1 86 ? -12.015 -0.830 16.939 1.00 97.50 86 VAL A O 1
ATOM 681 N N . ALA A 1 87 ? -11.356 -0.549 14.818 1.00 97.56 87 ALA A N 1
ATOM 682 C CA . ALA A 1 87 ? -10.023 -1.098 14.992 1.00 97.56 87 ALA A CA 1
ATOM 683 C C . ALA A 1 87 ? -9.059 -0.368 14.060 1.00 97.56 87 ALA A C 1
ATOM 685 O O . ALA A 1 87 ? -9.444 0.089 12.981 1.00 97.56 87 ALA A O 1
ATOM 686 N N . CYS A 1 88 ? -7.802 -0.276 14.469 1.00 97.19 88 CYS A N 1
ATOM 687 C CA . CYS A 1 88 ? -6.730 0.292 13.667 1.00 97.19 88 CYS A CA 1
ATOM 688 C C . CYS A 1 88 ? -5.688 -0.778 13.360 1.00 97.19 88 CYS A C 1
ATOM 690 O O . CYS A 1 88 ? -5.431 -1.676 14.155 1.00 97.19 88 CYS A O 1
ATOM 692 N N . GLY A 1 89 ? -5.065 -0.691 12.192 1.00 94.19 89 GLY A N 1
ATOM 693 C CA . GLY A 1 89 ? -4.043 -1.635 11.774 1.00 94.19 89 GLY A CA 1
ATOM 694 C C . GLY A 1 89 ? -3.144 -1.020 10.720 1.00 94.19 89 GLY A C 1
ATOM 695 O O . GLY A 1 89 ? -3.527 -0.080 10.031 1.00 94.19 89 GLY A O 1
ATOM 696 N N . PHE A 1 90 ? -1.945 -1.570 10.601 1.00 94.69 90 PHE A N 1
ATOM 697 C CA . PHE A 1 90 ? -1.009 -1.223 9.546 1.00 94.69 90 PHE A CA 1
ATOM 698 C C . PHE A 1 90 ? -0.297 -2.488 9.074 1.00 94.69 90 PHE A C 1
ATOM 700 O O . PHE A 1 90 ? -0.267 -3.505 9.775 1.00 94.69 90 PHE A O 1
ATOM 707 N N . PHE A 1 91 ? 0.286 -2.412 7.886 1.00 95.81 91 PHE A N 1
ATOM 708 C CA . PHE A 1 91 ? 1.186 -3.420 7.351 1.00 95.81 91 PHE A CA 1
ATOM 709 C C . PHE A 1 91 ? 2.326 -2.707 6.624 1.00 95.81 91 PHE A C 1
ATOM 711 O O . PHE A 1 91 ? 2.187 -1.546 6.244 1.00 95.81 91 PHE A O 1
ATOM 718 N N . ILE A 1 92 ? 3.460 -3.378 6.465 1.00 95.06 92 ILE A N 1
ATOM 719 C CA . ILE A 1 92 ? 4.613 -2.813 5.760 1.00 95.06 92 ILE A CA 1
ATOM 720 C C . ILE A 1 92 ? 4.317 -2.622 4.266 1.00 95.06 92 ILE A C 1
ATOM 722 O O . ILE A 1 92 ? 3.532 -3.372 3.684 1.00 95.06 92 ILE A O 1
ATOM 726 N N . SER A 1 93 ? 5.014 -1.673 3.643 1.00 96.06 93 SER A N 1
ATOM 727 C CA . SER A 1 93 ? 5.061 -1.484 2.186 1.00 96.06 93 SER A CA 1
ATOM 728 C C . SER A 1 93 ? 6.344 -2.098 1.620 1.00 96.06 93 SER A C 1
ATOM 730 O O . SER A 1 93 ? 7.197 -1.416 1.060 1.00 96.06 93 SER A O 1
ATOM 732 N N . GLY A 1 94 ? 6.497 -3.405 1.830 1.00 94.31 94 GLY A N 1
ATOM 733 C CA . GLY A 1 94 ? 7.685 -4.184 1.496 1.00 94.31 94 GLY A CA 1
ATOM 734 C C . GLY A 1 94 ? 8.623 -4.425 2.675 1.00 94.31 94 GLY A C 1
ATOM 735 O O . GLY A 1 94 ? 8.810 -3.576 3.544 1.00 94.31 94 GLY A O 1
ATOM 736 N N . SER A 1 95 ? 9.218 -5.620 2.708 1.00 92.25 95 SER A N 1
ATOM 737 C CA . SER A 1 95 ? 10.308 -5.929 3.640 1.00 92.25 95 SER A CA 1
ATOM 738 C C . SER A 1 95 ? 11.560 -5.189 3.193 1.00 92.25 95 SER A C 1
ATOM 740 O O . SER A 1 95 ? 11.971 -5.349 2.049 1.00 92.25 95 SER A O 1
ATOM 742 N N . ALA A 1 96 ? 12.177 -4.417 4.089 1.00 87.50 96 ALA A N 1
ATOM 743 C CA . ALA A 1 96 ? 13.393 -3.667 3.775 1.00 87.50 96 ALA A CA 1
ATOM 744 C C . ALA A 1 96 ? 14.588 -4.578 3.453 1.00 87.50 96 ALA A C 1
ATOM 746 O O . ALA A 1 96 ? 15.485 -4.171 2.723 1.00 87.50 96 ALA A O 1
ATOM 747 N N . LEU A 1 97 ? 14.595 -5.803 3.983 1.00 89.50 97 LEU A N 1
ATOM 748 C CA . LEU A 1 97 ? 15.623 -6.797 3.708 1.00 89.50 97 LEU A CA 1
ATOM 749 C C . LEU A 1 97 ? 15.139 -7.744 2.597 1.00 89.50 97 LEU A C 1
ATOM 751 O O . LEU A 1 97 ? 14.042 -8.308 2.738 1.00 89.50 97 LEU A O 1
ATOM 755 N N . PRO A 1 98 ? 15.917 -7.927 1.513 1.00 88.81 98 PRO A N 1
ATOM 756 C CA . PRO A 1 98 ? 15.566 -8.850 0.444 1.00 88.81 98 PRO A CA 1
ATOM 757 C C . PRO A 1 98 ? 15.661 -10.303 0.921 1.00 88.81 98 PRO A C 1
ATOM 759 O O . PRO A 1 98 ? 16.409 -10.629 1.843 1.00 88.81 98 PRO A O 1
ATOM 762 N N . ILE A 1 99 ? 14.909 -11.194 0.268 1.00 87.94 99 ILE A N 1
ATOM 763 C CA . ILE A 1 99 ? 14.924 -12.636 0.572 1.00 87.94 99 ILE A CA 1
ATOM 764 C C . ILE A 1 99 ? 16.322 -13.226 0.335 1.00 87.94 99 ILE A C 1
ATOM 766 O O . ILE A 1 99 ? 16.794 -14.047 1.119 1.00 87.94 99 ILE A O 1
ATOM 770 N N . HIS A 1 100 ? 16.997 -12.774 -0.721 1.00 88.81 100 HIS A N 1
ATOM 771 C CA . HIS A 1 100 ? 18.382 -13.118 -1.015 1.00 88.81 100 HIS A CA 1
ATOM 772 C C . HIS A 1 100 ? 19.272 -11.931 -0.669 1.00 88.81 100 HIS A C 1
ATOM 774 O O . HIS A 1 100 ? 19.132 -10.860 -1.255 1.00 88.81 100 HIS A O 1
ATOM 780 N N . TRP A 1 101 ? 20.167 -12.114 0.300 1.00 92.06 101 TRP A N 1
ATOM 781 C CA . TRP A 1 101 ? 21.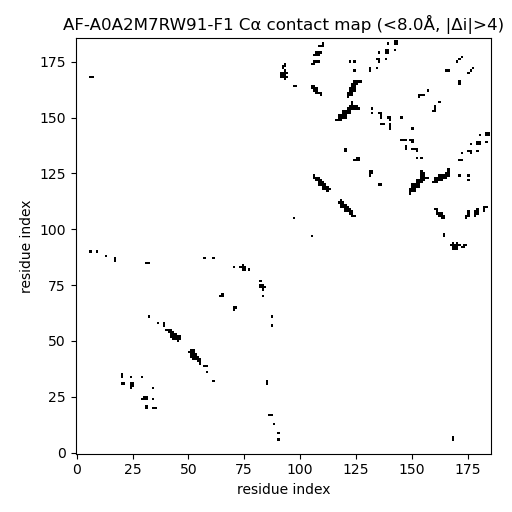059 -11.051 0.751 1.00 92.06 101 TRP A CA 1
ATOM 782 C C . TRP A 1 101 ? 22.166 -10.852 -0.276 1.00 92.06 101 TRP A C 1
ATOM 784 O O . TRP A 1 101 ? 23.001 -11.731 -0.481 1.00 92.06 101 TRP A O 1
ATOM 794 N N . ASN A 1 102 ? 22.137 -9.707 -0.944 1.00 91.00 102 ASN A N 1
ATOM 795 C CA . ASN A 1 102 ? 23.101 -9.312 -1.957 1.00 91.00 102 ASN A CA 1
ATOM 796 C C . AS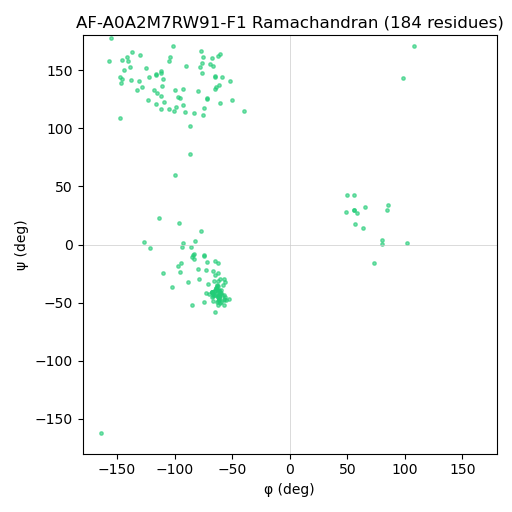N A 1 102 ? 23.135 -7.777 -2.065 1.00 91.00 102 ASN A C 1
ATOM 798 O O . ASN A 1 102 ? 22.390 -7.081 -1.374 1.00 91.00 102 ASN A O 1
ATOM 802 N N . GLU A 1 103 ? 24.015 -7.266 -2.921 1.00 92.06 103 GLU A N 1
ATOM 803 C CA . GLU A 1 103 ? 24.210 -5.827 -3.148 1.00 92.06 103 GLU A CA 1
ATOM 804 C C . GLU A 1 103 ? 23.353 -5.277 -4.302 1.00 92.06 103 GLU A C 1
ATOM 806 O O . GLU A 1 103 ? 23.442 -4.099 -4.642 1.00 92.06 103 GLU A O 1
ATOM 811 N N . TYR A 1 104 ? 22.528 -6.120 -4.930 1.00 92.25 104 TYR A N 1
ATOM 812 C CA . TYR A 1 104 ? 21.726 -5.732 -6.083 1.00 92.25 104 TYR A CA 1
ATOM 813 C C . TYR A 1 104 ? 20.484 -4.930 -5.661 1.00 92.25 104 TYR A C 1
ATOM 815 O O . TYR A 1 104 ? 19.964 -5.100 -4.551 1.00 92.25 104 TYR A O 1
ATOM 823 N N . PRO A 1 105 ? 19.963 -4.057 -6.543 1.00 93.19 105 PRO A N 1
ATOM 824 C CA . PRO A 1 105 ? 18.704 -3.366 -6.290 1.00 93.19 105 PRO A CA 1
ATOM 825 C C . PRO A 1 105 ? 17.560 -4.367 -6.086 1.00 93.19 105 PRO A C 1
ATOM 827 O O . PRO A 1 105 ? 17.489 -5.404 -6.741 1.00 93.19 105 PRO A O 1
ATOM 830 N N . GLN A 1 106 ? 16.619 -4.038 -5.197 1.00 93.44 106 GLN A N 1
ATOM 831 C CA . GLN A 1 106 ? 15.491 -4.931 -4.898 1.00 93.44 106 GLN A CA 1
ATOM 832 C C . GLN A 1 106 ? 14.451 -4.992 -6.025 1.00 93.44 106 GLN A C 1
ATOM 834 O O . GLN A 1 106 ? 13.648 -5.921 -6.067 1.00 93.44 106 GLN A O 1
ATOM 839 N N . SER A 1 107 ? 14.408 -3.984 -6.893 1.00 95.88 107 SER A N 1
ATOM 840 C CA . SER A 1 107 ? 13.535 -3.926 -8.063 1.00 95.88 107 SER A CA 1
ATOM 841 C C . SER A 1 107 ? 14.266 -3.201 -9.180 1.00 95.88 107 SER A C 1
ATOM 843 O O . SER A 1 107 ? 14.955 -2.213 -8.924 1.00 95.88 107 SER A O 1
ATOM 845 N N . VAL A 1 108 ? 14.077 -3.664 -10.411 1.00 97.25 108 VAL A N 1
ATOM 846 C CA . VAL A 1 108 ? 14.626 -3.039 -11.616 1.00 97.25 108 VAL A CA 1
ATOM 847 C C . VAL A 1 108 ? 13.505 -2.887 -12.641 1.00 97.25 108 VAL A C 1
ATOM 849 O O . VAL A 1 108 ? 12.640 -3.755 -12.763 1.00 97.25 108 VAL A O 1
ATOM 852 N N . VAL A 1 109 ? 13.506 -1.764 -13.352 1.00 98.44 109 VAL A N 1
ATOM 853 C CA . VAL A 1 109 ? 12.594 -1.468 -14.461 1.00 98.44 109 VAL A CA 1
ATOM 854 C C . VAL A 1 109 ? 13.444 -0.929 -15.604 1.00 98.44 109 VAL A C 1
ATOM 856 O O . VAL A 1 109 ? 14.289 -0.066 -15.370 1.00 98.44 109 VAL A O 1
ATOM 859 N N . HIS A 1 110 ? 13.239 -1.426 -16.823 1.00 98.38 110 HIS A N 1
ATOM 860 C CA . HIS A 1 110 ? 13.843 -0.827 -18.015 1.00 98.38 110 HIS A CA 1
ATOM 861 C C . HIS A 1 110 ? 12.774 -0.158 -18.867 1.00 98.38 110 HIS A C 1
ATOM 863 O O . HIS A 1 110 ? 11.678 -0.702 -19.029 1.00 98.38 110 HIS A O 1
ATOM 869 N N . LEU A 1 111 ? 13.136 0.978 -19.458 1.00 98.38 111 LEU A N 1
ATOM 870 C CA . LEU A 1 111 ? 12.338 1.667 -20.462 1.00 98.38 111 LEU A CA 1
ATOM 871 C C . LEU A 1 111 ? 13.032 1.568 -21.818 1.00 98.38 111 LEU A C 1
ATOM 873 O O . LEU A 1 111 ? 14.242 1.762 -21.922 1.00 98.38 111 LEU A O 1
ATOM 877 N N . LYS A 1 112 ? 12.258 1.288 -22.863 1.00 98.00 112 LYS A N 1
ATOM 878 C CA . LYS A 1 112 ? 12.687 1.404 -24.257 1.00 98.00 112 LYS A CA 1
ATOM 879 C C . LYS A 1 112 ? 11.731 2.352 -24.966 1.00 98.00 112 LYS A C 1
ATOM 881 O O . LYS A 1 112 ? 10.532 2.097 -24.993 1.00 98.00 112 LYS A O 1
ATOM 886 N N . VAL A 1 113 ? 12.270 3.400 -25.574 1.00 97.38 113 VAL A N 1
ATOM 887 C CA . VAL A 1 113 ? 11.511 4.310 -26.439 1.00 97.38 113 VAL A CA 1
ATOM 888 C C . VAL A 1 113 ? 11.772 3.926 -27.891 1.00 97.38 113 VAL A C 1
ATOM 890 O O . VAL A 1 113 ? 12.922 3.681 -28.262 1.00 97.38 113 VAL A O 1
ATOM 893 N N . ASP A 1 114 ? 10.719 3.825 -28.698 1.00 96.06 114 AS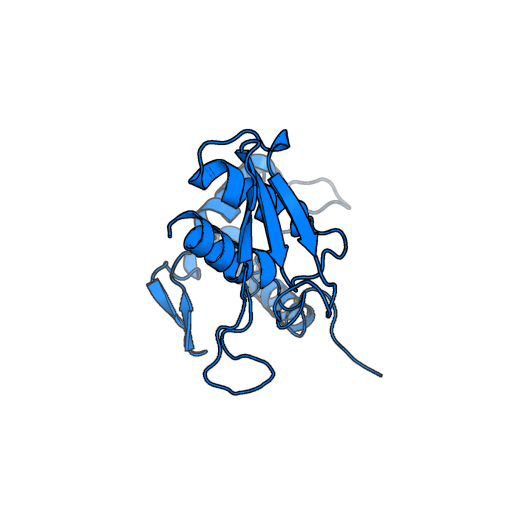P A N 1
ATOM 894 C CA . ASP A 1 114 ? 10.834 3.572 -30.138 1.00 96.06 114 ASP A CA 1
ATOM 895 C C . ASP A 1 114 ? 10.651 4.861 -30.960 1.00 96.06 114 ASP A C 1
ATOM 897 O O . ASP A 1 114 ? 10.288 5.914 -30.433 1.00 96.06 114 ASP A O 1
ATOM 901 N N . LEU A 1 115 ? 10.923 4.797 -32.267 1.00 95.94 115 LEU A N 1
ATOM 902 C CA . LEU A 1 115 ? 10.893 5.966 -33.159 1.00 95.94 115 LEU A CA 1
ATOM 903 C C . LEU A 1 115 ? 9.510 6.625 -33.266 1.00 95.94 115 LEU A C 1
ATOM 905 O O . LEU A 1 115 ? 9.423 7.807 -33.589 1.00 95.94 115 LEU A O 1
ATOM 909 N N . ASP A 1 116 ? 8.438 5.875 -33.006 1.00 95.69 116 ASP A N 1
ATOM 910 C CA . ASP A 1 116 ? 7.065 6.386 -32.988 1.00 95.69 116 ASP A CA 1
ATOM 911 C C . ASP A 1 116 ? 6.686 7.069 -31.659 1.00 95.69 116 ASP A C 1
ATOM 913 O O . ASP A 1 116 ? 5.548 7.507 -31.496 1.00 95.69 116 ASP A O 1
ATOM 917 N N . GLY A 1 117 ? 7.634 7.182 -30.722 1.00 94.00 117 GLY A N 1
ATOM 918 C CA . GLY A 1 117 ? 7.449 7.828 -29.425 1.00 94.00 117 GLY A CA 1
ATOM 919 C C . GLY A 1 117 ? 6.747 6.956 -28.383 1.00 94.00 117 GLY A C 1
ATOM 920 O O . GLY A 1 117 ? 6.483 7.434 -27.279 1.00 94.00 117 GLY A O 1
ATOM 921 N N . ARG A 1 118 ? 6.447 5.688 -28.695 1.00 97.88 118 ARG A N 1
ATOM 922 C CA . ARG A 1 118 ? 5.900 4.743 -27.714 1.00 97.88 118 ARG A CA 1
ATOM 923 C C . ARG A 1 118 ? 6.983 4.252 -26.767 1.00 97.88 118 ARG A C 1
ATOM 925 O O . ARG A 1 118 ? 8.140 4.072 -27.153 1.00 97.88 118 ARG A O 1
ATOM 932 N N . VAL A 1 119 ? 6.576 3.984 -25.531 1.00 98.62 119 VAL A N 1
ATOM 933 C CA . VAL A 1 119 ? 7.464 3.544 -24.457 1.00 98.62 119 VAL A CA 1
ATOM 934 C C . VAL A 1 119 ? 7.074 2.142 -24.020 1.00 98.62 119 VAL A C 1
ATOM 936 O O . VAL A 1 119 ? 5.955 1.897 -23.573 1.00 98.62 119 VAL A O 1
ATOM 939 N N . LEU A 1 120 ? 8.020 1.218 -24.129 1.00 98.56 120 LEU A N 1
ATOM 940 C CA . LEU A 1 120 ? 7.930 -0.113 -23.557 1.00 98.56 120 LEU A CA 1
ATOM 941 C C . LEU A 1 120 ? 8.578 -0.113 -22.169 1.00 98.56 120 LEU A C 1
ATOM 943 O O . LEU A 1 120 ? 9.774 0.139 -22.035 1.00 98.56 120 LEU A O 1
ATOM 947 N N . VAL A 1 121 ? 7.792 -0.451 -21.155 1.00 98.69 121 VAL A N 1
ATOM 948 C CA . VAL A 1 121 ? 8.216 -0.717 -19.781 1.00 98.69 121 VAL A CA 1
ATOM 949 C C . VAL A 1 121 ? 8.401 -2.221 -19.623 1.00 98.69 121 VAL A C 1
ATOM 951 O O . VAL A 1 121 ? 7.481 -2.993 -19.884 1.00 98.69 121 VAL A O 1
ATOM 954 N N . THR A 1 122 ? 9.570 -2.654 -19.161 1.00 98.62 122 THR A N 1
ATOM 955 C CA . THR A 1 122 ? 9.806 -4.059 -18.796 1.00 98.62 122 THR A CA 1
ATOM 956 C C . THR A 1 122 ? 10.090 -4.175 -17.304 1.00 98.62 122 THR A C 1
ATOM 958 O O . THR A 1 122 ? 10.919 -3.439 -16.762 1.00 98.62 122 THR A O 1
ATOM 961 N N . SER A 1 123 ? 9.394 -5.089 -16.624 1.00 98.31 123 SER A N 1
ATOM 962 C CA . SER A 1 123 ? 9.537 -5.307 -15.180 1.00 98.31 123 SER A CA 1
ATOM 963 C C . SER A 1 123 ? 9.335 -6.773 -14.811 1.00 98.31 123 SER A C 1
ATOM 965 O O . SER A 1 123 ? 8.428 -7.424 -15.314 1.00 98.31 123 SER A O 1
ATOM 967 N N . GLY A 1 124 ? 10.147 -7.301 -13.897 1.00 97.88 124 GLY A N 1
ATOM 968 C CA . GLY A 1 124 ? 9.927 -8.641 -13.345 1.00 97.88 124 GLY A CA 1
ATOM 969 C C . GLY A 1 124 ? 8.768 -8.719 -12.346 1.00 97.88 124 GLY A C 1
ATOM 970 O O . GLY A 1 124 ? 8.405 -9.817 -11.923 1.00 97.88 124 GLY A O 1
ATOM 971 N N . ALA A 1 125 ? 8.204 -7.578 -11.927 1.00 97.50 125 ALA A N 1
ATOM 972 C CA . ALA A 1 125 ? 7.108 -7.548 -10.966 1.00 97.50 125 ALA A CA 1
ATOM 973 C C . ALA A 1 125 ? 5.882 -8.284 -11.525 1.00 97.50 125 ALA A C 1
ATOM 975 O O . ALA A 1 125 ? 5.540 -8.137 -12.694 1.00 97.50 125 ALA A O 1
ATOM 976 N N . SER A 1 126 ? 5.215 -9.084 -10.692 1.00 97.19 126 SER A N 1
ATOM 977 C CA . SER A 1 126 ? 4.084 -9.904 -11.137 1.00 97.19 126 SER A CA 1
ATOM 978 C C . SER A 1 126 ? 2.751 -9.241 -10.803 1.00 97.19 126 SER A C 1
ATOM 980 O O . SER A 1 126 ? 2.413 -9.073 -9.623 1.00 97.19 126 SER A O 1
ATOM 982 N N . ASP A 1 127 ? 1.945 -8.927 -11.810 1.00 97.56 127 ASP A N 1
ATOM 983 C CA . ASP A 1 127 ? 0.554 -8.569 -11.559 1.00 97.56 127 ASP A CA 1
ATOM 984 C C . ASP A 1 127 ? -0.260 -9.822 -11.223 1.00 97.56 127 ASP A C 1
ATOM 986 O O . ASP A 1 127 ? -0.368 -10.757 -12.013 1.00 97.56 127 ASP A O 1
ATOM 990 N N . ILE A 1 128 ? -0.812 -9.857 -10.013 1.00 97.69 128 ILE A N 1
ATOM 991 C CA . ILE A 1 128 ? -1.671 -10.935 -9.510 1.00 97.69 128 ILE A CA 1
ATOM 992 C C . ILE A 1 128 ? -3.107 -10.437 -9.288 1.00 97.69 128 ILE A C 1
ATOM 994 O O . ILE A 1 128 ? -3.856 -11.004 -8.490 1.00 97.69 128 ILE A O 1
ATOM 998 N N . GLY A 1 129 ? -3.486 -9.360 -9.985 1.00 98.12 129 GLY A N 1
ATOM 999 C CA . GLY A 1 129 ? -4.797 -8.714 -9.928 1.00 98.12 129 GLY A CA 1
ATOM 1000 C C . GLY A 1 129 ? -4.831 -7.433 -9.092 1.00 98.12 129 GLY A C 1
ATOM 1001 O O . GLY A 1 129 ? -5.893 -6.832 -8.949 1.00 98.12 129 GLY A O 1
ATOM 1002 N N . GLN A 1 130 ? -3.698 -7.007 -8.524 1.00 97.75 130 GLN A N 1
ATOM 1003 C CA . GLN A 1 130 ? -3.578 -5.742 -7.792 1.00 97.75 130 GLN A CA 1
ATOM 1004 C C . GLN A 1 130 ? -3.336 -4.532 -8.703 1.00 97.75 130 GLN A C 1
ATOM 1006 O O . GLN A 1 130 ? -3.438 -3.408 -8.213 1.00 97.75 130 GLN A O 1
ATOM 1011 N N . GLY A 1 131 ? -3.002 -4.743 -9.982 1.00 98.25 131 GLY A N 1
ATOM 1012 C CA . GLY A 1 131 ? -2.800 -3.666 -10.953 1.00 98.25 131 GLY A CA 1
ATOM 1013 C C . GLY A 1 131 ? -1.387 -3.080 -10.946 1.00 98.25 131 GLY A C 1
ATOM 1014 O O . GLY A 1 131 ? -1.230 -1.874 -11.138 1.00 98.25 131 GLY A O 1
ATOM 1015 N N . SER A 1 132 ? -0.352 -3.888 -10.681 1.00 98.25 132 SER A N 1
ATOM 1016 C CA . SER A 1 132 ? 1.037 -3.416 -10.759 1.00 98.25 132 SER A CA 1
ATOM 1017 C C . SER A 1 132 ? 1.431 -2.986 -1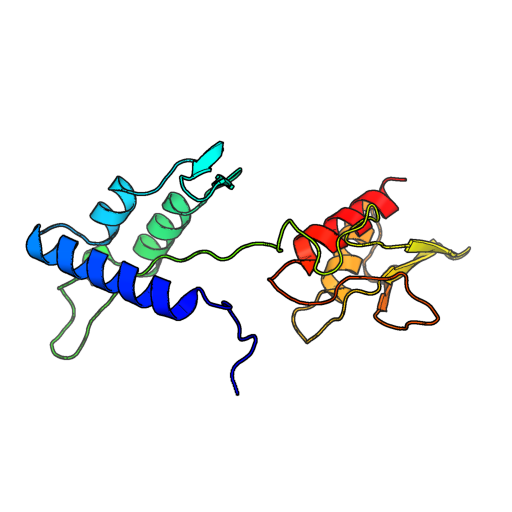2.166 1.00 98.25 132 SER A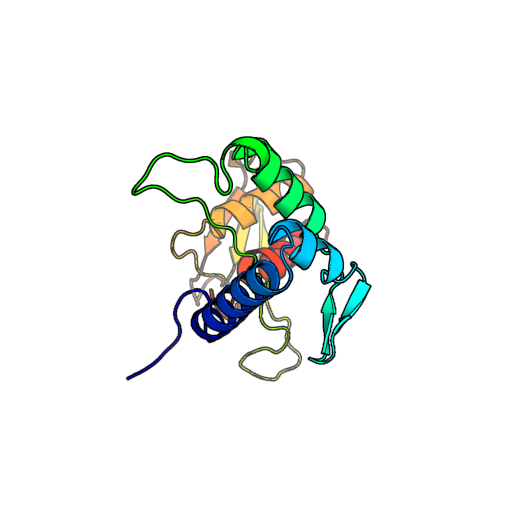 C 1
ATOM 1019 O O . SER A 1 132 ? 2.159 -2.007 -12.290 1.00 98.25 132 SER A O 1
ATOM 1021 N N . ASP A 1 133 ? 0.925 -3.644 -13.207 1.00 98.50 133 ASP A N 1
ATOM 1022 C CA . ASP A 1 133 ? 1.272 -3.288 -14.586 1.00 98.50 133 ASP A CA 1
ATOM 1023 C C . ASP A 1 133 ? 0.692 -1.913 -14.928 1.00 98.50 133 ASP A C 1
ATOM 1025 O O . ASP A 1 133 ? 1.393 -1.020 -15.402 1.00 98.50 133 ASP A O 1
ATOM 1029 N N . THR A 1 134 ? -0.573 -1.687 -14.563 1.00 98.56 134 THR A N 1
ATOM 1030 C CA . THR A 1 134 ? -1.224 -0.377 -14.684 1.00 98.56 134 THR A CA 1
ATOM 1031 C C . THR A 1 134 ? -0.507 0.692 -13.860 1.00 98.56 134 THR A C 1
ATOM 1033 O O . THR A 1 134 ? -0.299 1.801 -14.342 1.00 98.56 134 THR A O 1
ATOM 1036 N N . MET A 1 135 ? -0.100 0.371 -12.630 1.00 98.56 135 MET A N 1
ATOM 1037 C CA . MET A 1 135 ? 0.626 1.297 -11.758 1.00 98.56 135 MET A CA 1
ATOM 1038 C C . MET A 1 135 ? 1.964 1.731 -12.370 1.00 98.56 135 MET A C 1
ATOM 1040 O O . MET A 1 135 ? 2.258 2.925 -12.382 1.00 98.56 135 MET A O 1
ATOM 1044 N N . LEU A 1 136 ? 2.740 0.794 -12.926 1.00 98.69 136 LEU A N 1
ATOM 1045 C CA . LEU A 1 136 ? 3.994 1.109 -13.615 1.00 98.69 136 LEU A CA 1
ATOM 1046 C C . LEU A 1 136 ? 3.743 2.012 -14.826 1.00 98.69 136 LEU A C 1
ATOM 1048 O O . LEU A 1 136 ? 4.445 3.007 -14.999 1.00 98.69 136 LEU A O 1
ATOM 1052 N N . ALA A 1 137 ? 2.720 1.699 -15.625 1.00 98.69 137 ALA A N 1
ATOM 1053 C CA . ALA A 1 137 ? 2.362 2.500 -16.787 1.00 98.69 137 ALA A CA 1
ATOM 1054 C C . ALA A 1 137 ? 1.974 3.939 -16.404 1.00 98.69 137 ALA A C 1
ATOM 1056 O O . ALA A 1 137 ? 2.456 4.880 -17.028 1.00 98.69 137 ALA A O 1
ATOM 1057 N N . ILE A 1 138 ? 1.169 4.113 -15.347 1.00 98.75 138 ILE A N 1
ATOM 1058 C CA . ILE A 1 138 ? 0.758 5.431 -14.838 1.00 98.75 138 ILE A CA 1
ATOM 1059 C C . ILE A 1 138 ? 1.966 6.245 -14.370 1.00 98.75 138 ILE A C 1
ATOM 1061 O O . ILE A 1 138 ? 2.084 7.409 -14.737 1.00 98.75 138 ILE A O 1
ATOM 1065 N N . ILE A 1 139 ? 2.870 5.651 -13.583 1.00 98.81 139 ILE A N 1
ATOM 1066 C CA . ILE A 1 139 ? 4.054 6.368 -13.082 1.00 98.81 139 ILE A CA 1
ATOM 1067 C C . ILE A 1 139 ? 4.933 6.837 -14.242 1.00 98.81 139 ILE A C 1
ATOM 1069 O O . ILE A 1 139 ? 5.353 7.990 -14.260 1.00 98.81 139 ILE A O 1
ATOM 1073 N N . VAL A 1 140 ? 5.205 5.965 -15.216 1.00 98.75 140 VAL A N 1
ATOM 1074 C CA . VAL A 1 140 ? 6.044 6.318 -16.370 1.00 98.75 140 VAL A CA 1
ATOM 1075 C C . VAL A 1 140 ? 5.364 7.378 -17.240 1.00 98.75 140 VAL A C 1
ATOM 1077 O O . VAL A 1 140 ? 6.021 8.338 -17.635 1.00 98.75 140 VAL A O 1
ATOM 1080 N N . ALA A 1 141 ? 4.059 7.244 -17.501 1.00 98.62 141 ALA A N 1
ATOM 1081 C CA . ALA A 1 141 ? 3.281 8.233 -18.248 1.00 98.62 141 ALA A CA 1
ATOM 1082 C C . ALA A 1 141 ? 3.358 9.623 -17.601 1.00 98.62 141 ALA A C 1
ATOM 1084 O O . ALA A 1 141 ? 3.638 10.601 -18.290 1.00 98.62 141 ALA A O 1
ATOM 1085 N N . GLU A 1 142 ? 3.157 9.691 -16.281 1.00 98.62 142 GLU A N 1
ATOM 1086 C CA . GLU A 1 142 ? 3.188 10.936 -15.509 1.00 98.62 142 GLU A CA 1
ATOM 1087 C C . GLU A 1 142 ? 4.564 11.605 -15.579 1.00 98.62 142 GLU A C 1
ATOM 1089 O O . GLU A 1 142 ? 4.662 12.790 -15.885 1.00 98.62 142 GLU A O 1
ATOM 1094 N N . VAL A 1 143 ? 5.638 10.842 -15.348 1.00 98.62 143 VAL A N 1
ATOM 1095 C CA . VAL A 1 143 ? 7.007 11.384 -15.357 1.00 98.62 143 VAL A CA 1
ATOM 1096 C C . VAL A 1 143 ? 7.406 11.882 -16.748 1.00 98.62 143 VAL A C 1
ATOM 1098 O O . VAL A 1 143 ? 8.031 12.934 -16.860 1.00 98.62 143 VAL A O 1
ATOM 1101 N N . LEU A 1 144 ? 7.029 11.162 -17.809 1.00 98.19 144 LEU A N 1
ATOM 1102 C CA . LEU A 1 144 ? 7.359 11.533 -19.190 1.00 98.19 144 LEU A CA 1
ATOM 1103 C C . LEU A 1 144 ? 6.386 12.554 -19.806 1.00 98.19 144 LEU A C 1
ATOM 1105 O O . LEU A 1 144 ? 6.638 13.043 -20.908 1.00 98.19 144 LEU A O 1
ATOM 1109 N N . GLY A 1 145 ? 5.271 12.868 -19.140 1.00 97.88 145 GLY A N 1
ATOM 1110 C CA . GLY A 1 145 ? 4.227 13.747 -19.673 1.00 97.88 145 GLY A CA 1
ATOM 1111 C C . GLY A 1 145 ? 3.500 13.172 -20.896 1.00 97.88 145 GLY A C 1
ATOM 1112 O O . GLY A 1 145 ? 3.110 13.922 -21.793 1.00 97.88 145 GLY A O 1
ATOM 1113 N N . LEU A 1 146 ? 3.341 11.846 -20.965 1.00 97.94 146 LEU A N 1
ATOM 1114 C CA . LEU A 1 146 ? 2.704 11.139 -22.081 1.00 97.94 146 LEU A CA 1
ATOM 1115 C C . LEU A 1 146 ? 1.295 10.651 -21.720 1.00 97.94 146 LEU A C 1
ATOM 1117 O O . LEU A 1 146 ? 0.969 10.426 -20.558 1.00 97.94 146 LEU A O 1
ATOM 1121 N N . SER A 1 147 ? 0.458 10.421 -22.740 1.00 97.88 147 SER A N 1
ATOM 1122 C CA . SER A 1 147 ? -0.778 9.647 -22.555 1.00 97.88 147 SER A CA 1
ATOM 1123 C C . SER A 1 147 ? -0.448 8.203 -22.178 1.00 97.88 147 SER A C 1
ATOM 1125 O O . SER A 1 147 ? 0.499 7.620 -22.712 1.00 97.88 147 SER A O 1
ATOM 1127 N N . LEU A 1 148 ? -1.288 7.603 -21.332 1.00 98.00 148 LEU A N 1
ATOM 1128 C CA . LEU A 1 148 ? -1.193 6.192 -20.961 1.00 98.00 148 LEU A CA 1
ATOM 1129 C C . LEU A 1 148 ? -1.250 5.262 -22.187 1.00 98.00 148 LEU A C 1
ATOM 1131 O O . LEU A 1 148 ? -0.595 4.226 -22.186 1.00 98.00 148 LEU A O 1
ATOM 1135 N N . ASP A 1 149 ? -1.944 5.665 -23.258 1.00 97.81 149 ASP A N 1
ATOM 1136 C CA . ASP A 1 149 ? -2.037 4.909 -24.521 1.00 97.81 149 ASP A CA 1
ATOM 1137 C C . ASP A 1 149 ? -0.683 4.726 -25.234 1.00 97.81 149 ASP A C 1
ATOM 1139 O O . ASP A 1 149 ? -0.556 3.891 -26.131 1.00 97.81 149 ASP A O 1
ATOM 1143 N N . ASN A 1 150 ? 0.335 5.508 -24.856 1.00 98.25 150 ASN A N 1
ATOM 1144 C CA . ASN A 1 150 ? 1.693 5.391 -25.389 1.00 98.25 150 ASN A CA 1
ATOM 1145 C C . ASN A 1 150 ? 2.604 4.498 -24.536 1.00 98.25 150 ASN A C 1
ATOM 1147 O O . ASN A 1 150 ? 3.764 4.308 -24.908 1.00 98.25 150 ASN A O 1
ATOM 1151 N N . ILE A 1 151 ? 2.111 3.965 -23.413 1.00 98.56 151 ILE A N 1
ATOM 1152 C CA . ILE A 1 151 ? 2.895 3.156 -22.480 1.00 98.56 151 ILE A CA 1
ATOM 1153 C C . ILE A 1 151 ? 2.452 1.695 -22.546 1.00 98.56 151 ILE A C 1
ATOM 1155 O O . ILE A 1 151 ? 1.298 1.358 -22.294 1.00 98.56 151 ILE A O 1
ATOM 1159 N N . PHE A 1 152 ? 3.398 0.809 -22.840 1.00 98.38 152 PHE A N 1
ATOM 1160 C CA . PHE A 1 152 ? 3.172 -0.629 -22.953 1.00 98.38 152 PHE A CA 1
ATOM 1161 C C . PHE A 1 152 ? 3.999 -1.348 -21.901 1.00 98.38 152 PHE A C 1
ATOM 1163 O O . PHE A 1 152 ? 5.184 -1.065 -21.762 1.00 98.38 152 PHE A O 1
ATOM 1170 N N . VAL A 1 153 ? 3.402 -2.287 -21.172 1.00 98.56 153 VAL A N 1
ATOM 1171 C CA . VAL A 1 153 ? 4.093 -3.026 -20.108 1.00 98.56 153 VAL A CA 1
ATOM 1172 C C . VAL A 1 153 ? 4.256 -4.481 -20.519 1.00 98.56 153 VAL A C 1
ATOM 1174 O O . VAL A 1 153 ? 3.288 -5.139 -20.891 1.00 98.56 153 VAL A O 1
ATOM 1177 N N . VAL A 1 154 ? 5.486 -4.982 -20.436 1.00 98.31 154 VAL A N 1
ATOM 1178 C CA . VAL A 1 154 ? 5.795 -6.414 -20.477 1.00 98.31 154 VAL A CA 1
ATOM 1179 C C . VAL A 1 154 ? 6.305 -6.811 -19.100 1.00 98.31 154 VAL A C 1
ATOM 1181 O O . VAL A 1 154 ? 7.343 -6.324 -18.643 1.00 98.31 154 VAL A O 1
ATOM 1184 N N . ALA A 1 155 ? 5.554 -7.686 -18.439 1.00 96.75 155 ALA A N 1
ATOM 1185 C CA . ALA A 1 155 ? 5.801 -8.093 -17.067 1.00 96.75 155 ALA A CA 1
ATOM 1186 C C . ALA A 1 155 ? 6.145 -9.586 -16.961 1.00 96.75 155 ALA A C 1
ATOM 1188 O O . ALA A 1 155 ? 5.608 -10.407 -17.702 1.00 96.75 155 ALA A O 1
ATOM 1189 N N . ALA A 1 156 ? 7.018 -9.927 -16.010 1.00 95.06 156 ALA A N 1
ATOM 1190 C CA . ALA A 1 156 ? 7.255 -11.289 -15.518 1.00 95.06 156 ALA A CA 1
ATOM 1191 C C . ALA A 1 156 ? 7.639 -12.363 -16.569 1.00 95.06 156 ALA A C 1
ATOM 1193 O O . ALA A 1 156 ? 7.387 -13.551 -16.363 1.00 95.06 156 ALA A O 1
ATOM 1194 N N . ASP A 1 157 ? 8.302 -11.974 -17.662 1.00 96.88 157 ASP A N 1
ATOM 1195 C CA . ASP A 1 157 ? 8.944 -12.901 -18.605 1.00 96.88 157 ASP A CA 1
ATOM 1196 C C . ASP A 1 157 ? 10.451 -12.947 -18.327 1.00 96.88 157 ASP A C 1
ATOM 1198 O O . ASP A 1 157 ? 11.155 -11.953 -18.513 1.00 96.88 157 ASP A O 1
ATOM 1202 N N . THR A 1 158 ? 10.973 -14.097 -17.893 1.00 96.19 158 THR A N 1
ATOM 1203 C CA . THR A 1 158 ? 12.387 -14.256 -17.503 1.00 96.19 158 THR A CA 1
ATOM 1204 C C . THR A 1 158 ? 13.380 -14.070 -18.651 1.00 96.19 158 THR A C 1
ATOM 1206 O O . THR A 1 158 ? 14.576 -13.948 -18.404 1.00 96.19 158 THR A O 1
ATOM 1209 N N . THR A 1 159 ? 12.910 -14.077 -19.899 1.00 97.06 159 THR A N 1
ATOM 1210 C CA . THR A 1 159 ? 13.720 -13.824 -21.098 1.00 97.06 159 THR A CA 1
ATOM 1211 C C . THR A 1 159 ? 13.771 -12.335 -21.436 1.00 97.06 159 THR A C 1
ATOM 1213 O O . THR A 1 159 ? 14.763 -11.864 -21.988 1.00 97.06 159 THR A O 1
ATOM 1216 N N . LEU A 1 160 ? 12.698 -11.595 -21.136 1.00 97.06 160 LEU A N 1
ATOM 1217 C CA . LEU A 1 160 ? 12.492 -10.221 -21.613 1.00 97.06 160 LEU A CA 1
ATOM 1218 C C . LEU A 1 160 ? 12.602 -9.160 -20.515 1.00 97.06 160 LEU A C 1
ATOM 1220 O O . LEU A 1 160 ? 12.863 -7.996 -20.812 1.00 97.06 160 LEU A O 1
ATOM 1224 N N . THR A 1 161 ? 12.365 -9.536 -19.262 1.00 98.06 161 THR A N 1
ATOM 1225 C CA . THR A 1 161 ? 12.223 -8.602 -18.142 1.00 98.06 161 THR A CA 1
ATOM 1226 C C . THR A 1 161 ? 13.382 -8.717 -17.156 1.00 98.06 161 THR A C 1
ATOM 1228 O O . THR A 1 161 ? 13.946 -9.801 -16.981 1.00 98.06 161 THR A O 1
ATOM 1231 N N . PRO A 1 162 ? 13.772 -7.609 -16.501 1.00 97.19 162 PRO A N 1
ATOM 1232 C CA . PRO A 1 162 ? 14.752 -7.679 -15.428 1.00 97.19 162 PRO A CA 1
ATOM 1233 C C . PRO A 1 162 ? 14.191 -8.430 -14.214 1.00 97.19 162 PRO A C 1
ATOM 1235 O O . PRO A 1 162 ? 12.980 -8.537 -14.034 1.00 97.19 162 PRO A O 1
ATOM 1238 N N . ILE A 1 163 ? 15.078 -8.908 -13.341 1.00 94.88 163 ILE A N 1
ATOM 1239 C CA . ILE A 1 163 ? 14.684 -9.603 -12.110 1.00 94.88 163 ILE A CA 1
ATOM 1240 C C . ILE A 1 163 ? 13.916 -8.650 -11.176 1.00 94.88 163 ILE A C 1
ATOM 1242 O O . ILE A 1 163 ? 14.351 -7.529 -10.912 1.00 94.88 163 ILE A O 1
ATOM 1246 N N . ASP A 1 164 ? 12.814 -9.146 -10.612 1.00 95.62 164 ASP A N 1
ATOM 1247 C CA . ASP A 1 164 ? 12.164 -8.602 -9.418 1.00 95.62 164 ASP A CA 1
ATOM 1248 C C . ASP A 1 164 ? 12.037 -9.713 -8.365 1.00 95.62 164 ASP A C 1
ATOM 1250 O O . ASP A 1 164 ? 11.955 -10.896 -8.695 1.00 95.62 164 ASP A O 1
ATOM 1254 N N . LEU A 1 165 ? 12.027 -9.347 -7.081 1.00 94.62 165 LEU A N 1
ATOM 1255 C CA . LEU A 1 165 ? 11.930 -10.320 -5.984 1.00 94.62 165 LEU A CA 1
ATOM 1256 C C . LEU A 1 165 ? 10.522 -10.918 -5.820 1.00 94.62 165 LEU A C 1
ATOM 1258 O O . LEU A 1 165 ? 10.344 -11.866 -5.054 1.00 94.62 165 LEU A O 1
ATOM 1262 N N . GLY A 1 166 ? 9.529 -10.373 -6.520 1.00 93.75 166 GLY A N 1
ATOM 1263 C CA . GLY A 1 166 ? 8.181 -10.903 -6.612 1.00 93.75 166 GLY A CA 1
ATOM 1264 C C . GLY A 1 166 ? 7.141 -10.091 -5.846 1.00 93.75 166 GLY A C 1
ATOM 1265 O O . GLY A 1 166 ? 7.427 -9.198 -5.038 1.00 93.75 166 GLY A O 1
ATOM 1266 N N . SER A 1 167 ? 5.884 -10.459 -6.079 1.00 96.56 167 SER A N 1
ATOM 1267 C CA . SER A 1 167 ? 4.711 -9.783 -5.524 1.00 96.56 167 SER A CA 1
ATOM 1268 C C . SER A 1 167 ? 4.335 -10.320 -4.146 1.00 96.56 167 SER A C 1
ATOM 1270 O O . SER A 1 167 ? 3.392 -11.089 -3.978 1.00 96.56 167 SER A O 1
ATOM 1272 N N . TYR A 1 168 ? 5.086 -9.882 -3.134 1.00 95.81 168 TYR A N 1
ATOM 1273 C CA . TYR A 1 168 ? 4.863 -10.211 -1.725 1.00 95.81 168 TYR A CA 1
ATOM 1274 C C . TYR A 1 168 ? 5.026 -8.981 -0.815 1.00 95.81 168 TYR A C 1
ATOM 1276 O O . TYR A 1 168 ? 5.527 -7.935 -1.225 1.00 95.81 168 TYR A O 1
ATOM 1284 N N . SER A 1 169 ? 4.571 -9.085 0.439 1.00 95.88 169 SER A N 1
ATOM 1285 C CA . SER A 1 169 ? 4.722 -8.050 1.484 1.00 95.88 169 SER A CA 1
ATOM 1286 C C . SER A 1 169 ? 4.321 -6.624 1.076 1.00 95.88 169 SER A C 1
ATOM 1288 O O . SER A 1 169 ? 4.859 -5.666 1.619 1.00 95.88 169 SER A O 1
ATOM 1290 N N . SER A 1 170 ? 3.396 -6.473 0.123 1.00 96.94 170 SER A N 1
ATOM 1291 C CA . SER A 1 170 ? 2.952 -5.171 -0.401 1.00 96.94 170 SER A CA 1
ATOM 1292 C C . SER A 1 170 ? 4.089 -4.288 -0.949 1.00 96.94 170 SER A C 1
ATOM 1294 O O . SER A 1 170 ? 4.002 -3.064 -0.896 1.00 96.94 170 SER A O 1
ATOM 1296 N N . ARG A 1 171 ? 5.172 -4.888 -1.465 1.00 97.06 171 ARG A N 1
ATOM 1297 C CA . ARG A 1 171 ? 6.379 -4.148 -1.878 1.00 97.06 171 ARG A CA 1
ATOM 1298 C C . ARG A 1 171 ? 6.285 -3.450 -3.234 1.00 97.06 171 ARG A C 1
ATOM 1300 O O . ARG A 1 171 ? 6.952 -2.442 -3.438 1.00 97.06 171 ARG A O 1
ATOM 1307 N N . VAL A 1 172 ? 5.496 -3.995 -4.163 1.00 97.94 172 VAL A N 1
ATOM 1308 C CA . VAL A 1 172 ? 5.609 -3.700 -5.606 1.00 97.94 172 VAL A CA 1
ATOM 1309 C C . VAL A 1 172 ? 5.398 -2.221 -5.916 1.00 97.94 172 VAL A C 1
ATOM 1311 O O . VAL A 1 172 ? 6.249 -1.611 -6.552 1.00 97.94 172 VAL A O 1
ATOM 1314 N N . ALA A 1 173 ? 4.323 -1.618 -5.405 1.00 98.00 173 ALA A N 1
ATOM 1315 C CA . ALA A 1 173 ? 4.048 -0.200 -5.638 1.00 98.00 173 ALA A CA 1
ATOM 1316 C C . ALA A 1 173 ? 5.176 0.707 -5.124 1.00 98.00 173 ALA A C 1
ATOM 1318 O O . ALA A 1 173 ? 5.551 1.665 -5.788 1.00 98.00 173 ALA A O 1
ATOM 1319 N N . PHE A 1 174 ? 5.753 0.382 -3.965 1.00 97.56 174 PHE A N 1
ATOM 1320 C CA . PHE A 1 174 ? 6.824 1.187 -3.391 1.00 97.56 174 PHE A CA 1
ATOM 1321 C C . PHE A 1 174 ? 8.148 0.988 -4.135 1.00 97.56 174 PHE A C 1
ATOM 1323 O O . PHE A 1 174 ? 8.807 1.953 -4.497 1.00 97.56 174 PHE A O 1
ATOM 1330 N N . MET A 1 175 ? 8.564 -0.255 -4.365 1.00 97.56 175 MET A N 1
ATOM 1331 C CA . MET A 1 175 ? 9.898 -0.546 -4.897 1.00 97.56 175 MET A CA 1
ATOM 1332 C C . MET A 1 175 ? 9.941 -0.472 -6.424 1.00 97.56 175 MET A C 1
ATOM 1334 O O . MET A 1 175 ? 10.764 0.262 -6.966 1.00 97.56 175 MET A O 1
ATOM 1338 N N . ALA A 1 176 ? 9.038 -1.171 -7.115 1.00 98.00 176 ALA A N 1
ATOM 1339 C CA . ALA A 1 176 ? 8.980 -1.142 -8.575 1.00 98.00 176 ALA A CA 1
ATOM 1340 C C . ALA A 1 176 ? 8.464 0.204 -9.092 1.00 98.00 176 ALA A C 1
ATOM 1342 O O . ALA A 1 176 ? 8.965 0.694 -10.098 1.00 98.00 176 ALA A O 1
ATOM 1343 N N . GLY A 1 177 ? 7.543 0.848 -8.366 1.00 98.31 177 GLY A N 1
ATOM 1344 C CA . GLY A 1 177 ? 7.097 2.200 -8.701 1.00 98.31 177 GLY A CA 1
ATOM 1345 C C . GLY A 1 177 ? 8.228 3.232 -8.628 1.00 98.31 177 GLY A C 1
ATOM 1346 O O . GLY A 1 177 ? 8.413 3.999 -9.568 1.00 98.31 177 GLY A O 1
ATOM 1347 N N . ASN A 1 178 ? 9.053 3.207 -7.573 1.00 98.31 178 ASN A N 1
ATOM 1348 C CA . ASN A 1 178 ? 10.236 4.074 -7.505 1.00 98.31 178 ASN A CA 1
ATOM 1349 C C . ASN A 1 178 ? 11.273 3.729 -8.585 1.00 98.31 178 ASN A C 1
ATOM 1351 O O . ASN A 1 178 ? 11.842 4.640 -9.176 1.00 98.31 178 ASN A O 1
ATOM 1355 N N . ALA A 1 179 ? 11.491 2.445 -8.890 1.00 98.31 179 ALA A N 1
ATOM 1356 C CA . ALA A 1 179 ? 12.384 2.046 -9.979 1.00 98.31 179 ALA A CA 1
ATOM 1357 C C . ALA A 1 179 ? 11.889 2.552 -11.348 1.00 98.31 179 ALA A C 1
ATOM 1359 O O . ALA A 1 179 ? 12.690 3.042 -12.138 1.00 98.31 179 ALA A O 1
ATOM 1360 N N . ALA A 1 180 ? 10.579 2.496 -11.609 1.00 98.56 180 ALA A N 1
ATOM 1361 C CA . ALA A 1 180 ? 9.971 3.037 -12.822 1.00 98.56 180 ALA A CA 1
ATOM 1362 C C . ALA A 1 180 ? 10.103 4.560 -12.907 1.00 98.56 180 ALA A C 1
ATOM 1364 O O . ALA A 1 180 ? 10.485 5.080 -13.953 1.00 98.56 180 ALA A O 1
ATOM 1365 N N . LYS A 1 181 ? 9.855 5.262 -11.793 1.00 98.75 181 LYS A N 1
ATOM 1366 C CA . LYS A 1 181 ? 10.065 6.710 -11.690 1.00 98.75 181 LYS A CA 1
ATOM 1367 C C . LYS A 1 181 ? 11.511 7.073 -12.023 1.00 98.75 181 LYS A C 1
ATOM 1369 O O . LYS A 1 181 ? 11.744 7.881 -12.909 1.00 98.75 181 LYS A O 1
ATOM 1374 N N . MET A 1 182 ? 12.471 6.421 -11.366 1.00 98.50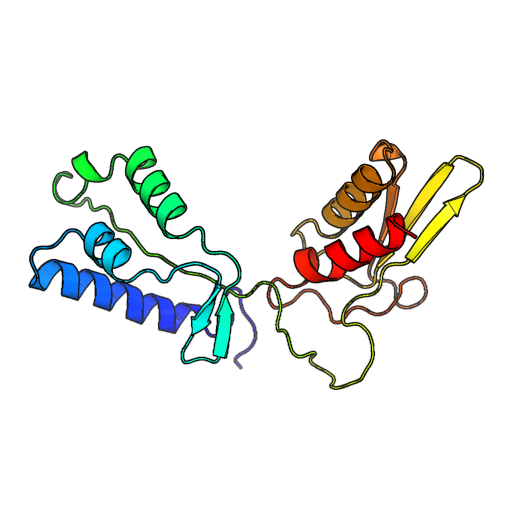 182 MET A N 1
ATOM 1375 C CA . MET A 1 182 ? 13.896 6.644 -11.609 1.00 98.50 182 MET A CA 1
ATOM 1376 C C . MET A 1 182 ? 14.271 6.356 -13.063 1.00 98.50 182 MET A C 1
ATOM 1378 O O . MET A 1 182 ? 15.000 7.134 -13.659 1.00 98.50 182 MET A O 1
ATOM 1382 N N . ALA A 1 183 ? 13.769 5.267 -13.652 1.00 98.25 183 ALA A N 1
ATOM 1383 C CA . ALA A 1 183 ? 14.038 4.934 -15.047 1.00 98.25 183 ALA A CA 1
ATOM 1384 C C . ALA A 1 183 ? 13.504 5.996 -16.023 1.00 98.25 183 ALA A C 1
ATOM 1386 O O . ALA A 1 183 ? 14.156 6.251 -17.028 1.00 98.25 183 ALA A O 1
ATOM 1387 N N . ALA A 1 184 ? 12.361 6.617 -15.721 1.00 98.19 184 ALA A N 1
ATOM 1388 C CA . ALA A 1 184 ? 11.767 7.685 -16.526 1.00 98.19 184 ALA A CA 1
ATOM 1389 C C . ALA A 1 184 ? 12.417 9.067 -16.309 1.00 98.19 184 ALA A C 1
ATOM 1391 O O . ALA A 1 184 ? 12.287 9.933 -17.165 1.00 98.19 184 ALA A O 1
ATOM 1392 N N . GLU A 1 185 ? 13.098 9.280 -15.178 1.00 97.56 185 GLU A N 1
ATOM 1393 C CA . GLU A 1 185 ? 13.832 10.519 -14.866 1.00 97.56 185 GLU A CA 1
ATOM 1394 C C . GLU A 1 185 ? 15.267 10.551 -15.433 1.00 97.56 185 GLU A C 1
ATOM 1396 O O . GLU A 1 185 ? 15.903 11.605 -15.378 1.00 97.56 185 GLU A O 1
ATOM 1401 N N . ASN A 1 186 ? 15.785 9.420 -15.936 1.00 88.19 186 ASN A N 1
ATOM 1402 C CA . ASN A 1 186 ? 17.117 9.321 -16.558 1.00 88.19 186 ASN A CA 1
ATOM 1403 C C . ASN A 1 186 ? 17.123 9.820 -18.007 1.00 88.19 186 ASN A C 1
ATOM 1405 O O . ASN A 1 186 ? 18.125 10.473 -18.378 1.00 88.19 186 ASN A O 1
#

Solvent-accessible surface area (backbone atoms only — not comparable to full-atom values): 11297 Å² total; per-residue (Å²): 139,88,82,89,50,96,59,63,90,46,54,69,58,48,53,53,50,47,55,50,51,45,54,48,16,58,78,67,75,43,58,53,65,59,54,45,68,75,65,63,75,67,50,69,35,73,44,97,86,69,48,75,35,76,69,62,63,63,68,62,50,50,55,49,50,38,59,77,68,43,36,88,70,39,56,99,58,53,61,92,98,54,85,75,85,86,79,84,85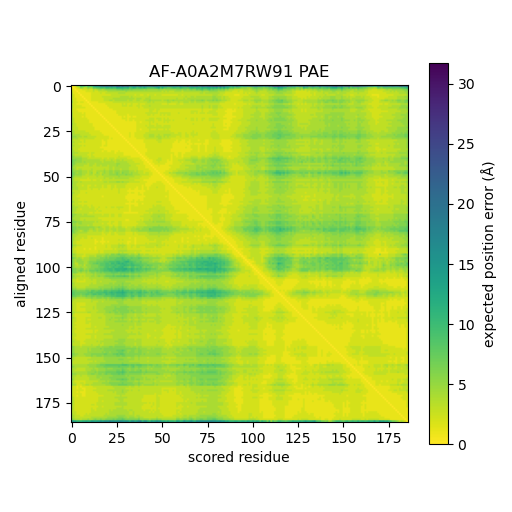,85,76,64,66,30,69,93,68,62,97,70,90,70,92,70,76,76,35,44,42,50,75,47,76,49,96,88,69,36,34,41,38,24,24,20,50,53,66,85,83,84,47,53,57,59,49,42,35,50,46,35,18,62,68,66,74,47,61,59,92,42,44,43,74,48,60,55,39,88,90,78,21,45,72,37,86,49,75,50,60,64,19,49,70,56,45,44,38,49,26,30,41,53,52,52,73,108

Mean predicted aligned error: 3.55 Å

Nearest PDB structures (foldseek):
  1rm6-assembly1_D  TM=9.900E-01  e=2.139E-14  Thauera aromatica
  1ffv-assembly1_B  TM=8.813E-01  e=8.918E-07  Hydrogenophaga pseudoflava
  7dqx-assembly1_D  TM=7.868E-01  e=1.094E-07  Paenarthrobacter nicotinovorans
  3hrd-assembly1_F  TM=8.658E-01  e=1.580E-06  Eubacterium barkeri
  7dqx-assembly1_A  TM=7.740E-01  e=5.363E-07  Paenarthrobacter nicotinovorans

Secondary structure (DSSP, 8-state):
-----TTTTTHHHHHHHHHHHHHHHHHTT--HHHHHHTTPPPTTEE-TT--EE----HHHHHHHHHHHTTHHHHTTTSPTT-----------SS-SS-SS-SSS-SB-EEEEE-TTS-EEEEE-PPPSSS-HHHHHHHHHHHHHT--GGGEEEEES-TTTS--B--S-TT-HHHHHHHHHHHHHH-

Radius of gyration: 21.68 Å; Cα contacts (8 Å, |Δi|>4): 230; chains: 1; bounding box: 55×41×65 Å

Foldseek 3Di:
DDDDDVCGPNPVVQVVVQVVLVVVCVVVVHDSLVSVVVVDDQAQDQDPVRDGGNHDCQNVVSVVCCVVVVVVCAAVNDDPPDHDDDGDDDFDQDDPAAPDDDPDAQWAWAWDADPVRAIEIATQEDDPPPCLQVLLLVLLCVLQVHDSVRYHYDYNDPVTHDDHSYDPRNHRNPRVSVNSNVNSVD

pLDDT: mean 96.44, std 4.25, range [47.56, 98.81]